Protein AF-A0A9W4SG10-F1 (afdb_monomer_lite)

Structure (mmCIF, N/CA/C/O backbone):
data_AF-A0A9W4SG10-F1
#
_entry.id   AF-A0A9W4SG10-F1
#
loop_
_atom_site.group_PDB
_atom_site.id
_atom_site.type_symbol
_atom_site.label_atom_id
_atom_site.label_alt_id
_atom_site.label_comp_id
_atom_site.label_asym_id
_atom_site.label_entity_id
_atom_site.label_seq_id
_atom_site.pdbx_PDB_ins_code
_atom_site.Cartn_x
_atom_site.Cartn_y
_atom_site.Cartn_z
_atom_site.occupancy
_atom_site.B_iso_or_equiv
_atom_site.auth_s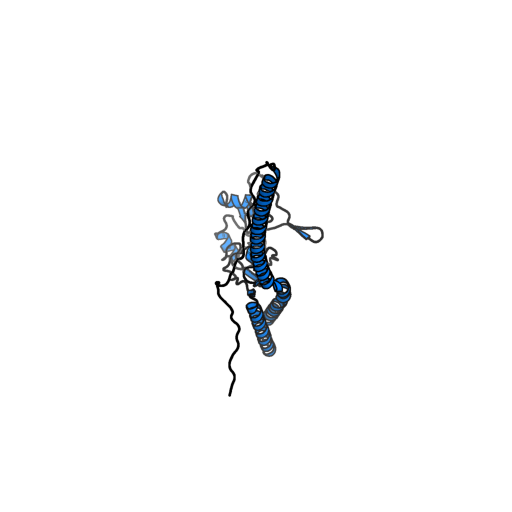eq_id
_atom_site.auth_comp_id
_atom_site.auth_asym_id
_atom_site.auth_atom_id
_atom_site.pdbx_PDB_model_num
ATOM 1 N N . MET A 1 1 ? -45.149 -41.169 40.171 1.00 35.84 1 MET A N 1
ATOM 2 C CA . MET A 1 1 ? -43.682 -41.184 40.367 1.00 35.84 1 MET A CA 1
ATOM 3 C C . MET A 1 1 ? -43.082 -40.109 39.461 1.00 35.84 1 MET A C 1
ATOM 5 O O . MET A 1 1 ? -42.609 -40.427 38.383 1.00 35.84 1 MET A O 1
ATOM 9 N N . ASP A 1 2 ? -43.360 -38.817 39.661 1.00 34.50 2 ASP A N 1
ATOM 10 C CA . ASP A 1 2 ? -43.069 -37.933 40.821 1.00 34.50 2 ASP A CA 1
ATOM 11 C C . ASP A 1 2 ? -41.592 -37.486 40.810 1.00 34.50 2 ASP A C 1
ATOM 13 O O . ASP A 1 2 ? -40.721 -38.345 40.826 1.00 34.50 2 ASP A O 1
ATOM 17 N N . LYS A 1 3 ? -41.223 -36.193 40.770 1.00 34.75 3 LYS A N 1
ATOM 18 C CA . LYS A 1 3 ? -41.994 -34.928 40.886 1.00 34.75 3 LYS A CA 1
ATOM 19 C C . LYS A 1 3 ? -41.613 -33.906 39.790 1.00 34.75 3 LYS A C 1
ATOM 21 O O . LYS A 1 3 ? -40.602 -34.057 39.115 1.00 34.75 3 LYS A O 1
ATOM 26 N N . LYS A 1 4 ? -42.447 -32.869 39.615 1.00 32.66 4 LYS A N 1
ATOM 27 C CA . LYS A 1 4 ? -42.295 -31.781 38.623 1.00 32.66 4 LYS A CA 1
ATOM 28 C C . LYS A 1 4 ? -41.490 -30.581 39.151 1.00 32.66 4 LYS A C 1
ATOM 30 O O . LYS A 1 4 ? -41.525 -30.316 40.342 1.00 32.66 4 LYS A O 1
ATOM 35 N N . ASN A 1 5 ? -40.904 -29.849 38.195 1.00 29.78 5 ASN A N 1
ATOM 36 C CA . ASN A 1 5 ? -40.670 -28.396 38.109 1.00 29.78 5 ASN A CA 1
ATOM 37 C C . ASN A 1 5 ? -40.559 -27.543 39.383 1.00 29.78 5 ASN A C 1
ATOM 39 O O . ASN A 1 5 ? -41.545 -27.368 40.087 1.00 29.78 5 ASN A O 1
ATOM 43 N N . GLU A 1 6 ? -39.500 -26.730 39.416 1.00 32.62 6 GLU A N 1
ATOM 44 C CA . GLU A 1 6 ? -39.601 -25.323 39.820 1.00 32.62 6 GLU A CA 1
ATOM 45 C C . GLU A 1 6 ? -38.698 -24.449 38.926 1.00 32.62 6 GLU A C 1
ATOM 47 O O . GLU A 1 6 ? -37.526 -24.747 38.697 1.00 32.62 6 GLU A O 1
ATOM 52 N N . LYS A 1 7 ? -39.286 -23.397 38.347 1.00 32.16 7 LYS A N 1
ATOM 53 C CA . LYS A 1 7 ? -38.605 -22.290 37.661 1.00 32.16 7 LYS A CA 1
ATOM 54 C C . LYS A 1 7 ? -39.234 -21.021 38.210 1.00 32.16 7 LYS A C 1
ATOM 56 O O . LYS A 1 7 ? -40.390 -20.745 37.891 1.00 32.16 7 LYS A O 1
ATOM 61 N N . GLU A 1 8 ? -38.499 -20.266 39.013 1.00 33.22 8 GLU A N 1
ATOM 62 C CA . GLU A 1 8 ? -39.017 -19.010 39.541 1.00 33.22 8 GLU A CA 1
ATOM 63 C C . GLU A 1 8 ? -39.001 -17.922 38.469 1.00 33.22 8 GLU A C 1
ATOM 65 O O . GLU A 1 8 ? -37.978 -17.593 37.870 1.00 33.22 8 GLU A O 1
ATOM 70 N N . ASN A 1 9 ? -40.185 -17.374 38.228 1.00 26.58 9 ASN A N 1
ATOM 71 C CA . ASN A 1 9 ? -40.435 -16.228 37.378 1.00 26.58 9 ASN A CA 1
ATOM 72 C C . ASN A 1 9 ? -41.423 -15.378 38.181 1.00 26.58 9 ASN A C 1
ATOM 74 O O . ASN A 1 9 ? -42.571 -15.795 38.337 1.00 26.58 9 ASN A O 1
ATOM 78 N N . PHE A 1 10 ? -40.998 -14.246 38.747 1.00 26.52 10 PHE A N 1
ATOM 79 C CA . PHE A 1 10 ? -41.884 -13.420 39.573 1.00 26.52 10 PHE A CA 1
ATOM 80 C C . PHE A 1 10 ? -42.122 -12.055 38.938 1.00 26.52 10 PHE A C 1
ATOM 82 O O . PHE A 1 10 ? -41.200 -11.277 38.695 1.00 26.52 10 PHE A O 1
ATOM 89 N N . SER A 1 11 ? -43.390 -11.768 38.654 1.00 25.78 11 SER A N 1
ATOM 90 C CA . SER A 1 11 ? -43.841 -10.482 38.143 1.00 25.78 11 SER A CA 1
ATOM 91 C C . SER A 1 11 ? -45.277 -10.217 38.590 1.00 25.78 11 SER A C 1
ATOM 93 O O . SER A 1 11 ? -46.107 -11.119 38.573 1.00 25.78 11 SER A O 1
ATOM 95 N N . GLN A 1 12 ? -45.552 -8.939 38.853 1.00 29.80 12 GLN A N 1
ATOM 96 C CA . GLN A 1 12 ? -46.865 -8.297 39.007 1.00 29.80 12 GLN A CA 1
ATOM 97 C C . GLN A 1 12 ? -47.580 -8.322 40.378 1.00 29.80 12 GLN A C 1
ATOM 99 O O . GLN A 1 12 ? -48.204 -9.293 40.774 1.00 29.80 12 GLN A O 1
ATOM 104 N N . LYS A 1 13 ? -47.667 -7.094 40.917 1.00 25.70 13 LYS A N 1
ATOM 105 C CA . LYS A 1 13 ? -48.897 -6.345 41.265 1.00 25.70 13 LYS A CA 1
ATOM 106 C C . LYS A 1 13 ? -49.702 -6.647 42.546 1.00 25.70 13 LYS A C 1
ATOM 108 O O . LYS A 1 13 ? -50.376 -7.660 42.652 1.00 25.70 13 LYS A O 1
ATOM 113 N N . LYS A 1 14 ? -49.902 -5.508 43.230 1.00 26.42 14 LYS A N 1
ATOM 114 C CA . LYS A 1 14 ? -51.152 -4.922 43.765 1.00 26.42 14 LYS A CA 1
ATOM 115 C C . LYS A 1 14 ? -51.527 -5.153 45.236 1.00 26.42 14 LYS A C 1
ATOM 117 O O . LYS A 1 14 ? -51.268 -6.187 45.829 1.00 26.42 14 LYS A O 1
ATOM 122 N N . SER A 1 15 ? -52.133 -4.080 45.744 1.00 23.97 15 SER A N 1
ATOM 123 C CA . SER A 1 15 ? -52.935 -3.890 46.955 1.00 23.97 15 SER A CA 1
ATOM 124 C C . SER A 1 15 ? -54.303 -4.607 46.829 1.00 23.97 15 SER A C 1
ATOM 126 O O . SER A 1 15 ? -54.581 -5.162 45.764 1.00 23.97 15 SER A O 1
ATOM 128 N N . ASP A 1 16 ? -55.193 -4.697 47.825 1.00 24.30 16 ASP A N 1
ATOM 129 C CA . ASP A 1 16 ? -55.538 -3.831 48.977 1.00 24.30 16 ASP A CA 1
ATOM 130 C C . ASP A 1 16 ? -56.102 -4.666 50.165 1.00 24.30 16 ASP A C 1
ATOM 132 O O . ASP A 1 16 ? -56.153 -5.888 50.059 1.00 24.30 16 ASP A O 1
ATOM 136 N N . GLU A 1 17 ? -56.583 -3.984 51.227 1.00 26.58 17 GLU A N 1
ATOM 137 C CA . GLU A 1 17 ? -57.438 -4.491 52.341 1.00 26.58 17 GLU A CA 1
ATOM 138 C C . GLU A 1 17 ? -56.743 -5.415 53.376 1.00 26.58 17 GLU A C 1
ATOM 140 O O . GLU A 1 17 ? -55.873 -6.205 53.027 1.00 26.58 17 GLU A O 1
ATOM 145 N N . THR A 1 18 ? -56.994 -5.376 54.696 1.00 22.77 18 THR A N 1
ATOM 146 C CA . THR A 1 18 ? -57.834 -4.580 55.642 1.00 22.77 18 THR A CA 1
ATOM 147 C C . THR A 1 18 ? -56.991 -4.380 56.941 1.00 22.77 18 THR A C 1
ATOM 149 O O . THR A 1 18 ? -55.911 -4.949 57.046 1.00 22.77 18 THR A O 1
ATOM 152 N N . GLU A 1 19 ? -57.284 -3.566 57.967 1.00 27.06 19 GLU A N 1
ATOM 153 C CA . GLU A 1 19 ? -58.505 -3.438 58.781 1.00 27.06 19 GLU A CA 1
ATOM 154 C C . GLU A 1 19 ? -58.338 -2.274 59.805 1.00 27.06 19 GLU A C 1
ATOM 156 O O . GLU A 1 19 ? -57.216 -1.866 60.105 1.00 27.06 19 GLU A O 1
ATOM 161 N N . THR A 1 20 ? -59.427 -1.747 60.382 1.00 27.91 20 THR A N 1
ATOM 162 C CA . THR A 1 20 ? -59.393 -0.793 61.526 1.00 27.91 20 THR A CA 1
ATOM 163 C C . THR A 1 20 ? -60.141 -1.386 62.723 1.00 27.91 20 THR A C 1
ATOM 165 O O . THR A 1 20 ? -61.002 -2.240 62.515 1.00 27.91 20 THR A O 1
ATOM 168 N N . PRO A 1 21 ? -59.891 -0.921 63.964 1.00 33.66 21 PRO A N 1
ATOM 169 C CA . PRO A 1 21 ? -60.910 -0.047 64.567 1.00 33.66 21 PRO A CA 1
ATOM 170 C C . PRO A 1 21 ? -60.373 1.104 65.451 1.00 33.66 21 PRO A C 1
ATOM 172 O O . PRO A 1 21 ? -59.184 1.224 65.733 1.00 33.66 21 PRO A O 1
ATOM 175 N N . LYS A 1 22 ? -61.302 1.982 65.858 1.00 31.58 22 LYS A N 1
ATOM 176 C CA . LYS A 1 22 ? -61.097 3.254 66.580 1.00 31.58 22 LYS A CA 1
ATOM 177 C C . LYS A 1 22 ? -61.423 3.146 68.078 1.00 31.58 22 LYS A C 1
ATOM 179 O O . LYS A 1 22 ? -62.350 2.425 68.421 1.00 31.58 22 LYS A O 1
ATOM 184 N N . THR A 1 23 ? -60.823 4.031 68.879 1.00 25.91 23 THR A N 1
ATOM 185 C CA . THR A 1 23 ? -61.353 4.672 70.114 1.00 25.91 23 THR A CA 1
ATOM 186 C C . THR A 1 23 ? -60.432 5.853 70.465 1.00 25.91 23 THR A C 1
ATOM 188 O O . THR A 1 23 ? -59.235 5.736 70.227 1.00 25.91 23 THR A O 1
ATOM 191 N N . GLU A 1 24 ? -60.827 6.964 71.092 1.00 27.62 24 GLU A N 1
ATOM 192 C CA . GLU A 1 24 ? -62.087 7.728 71.115 1.00 27.62 24 GLU A CA 1
ATOM 193 C C . GLU A 1 24 ? -61.751 9.155 71.645 1.00 27.62 24 GLU A C 1
ATOM 195 O O . GLU A 1 24 ? -60.619 9.405 72.062 1.00 27.62 24 GLU A O 1
ATOM 200 N N . ASN A 1 25 ? -62.675 10.121 71.583 1.00 28.50 25 ASN A N 1
ATOM 201 C CA . ASN A 1 25 ? -62.363 11.556 71.756 1.00 28.50 25 ASN A CA 1
ATOM 202 C C . ASN A 1 25 ? -62.159 12.028 73.212 1.00 28.50 25 ASN A C 1
ATOM 204 O O . ASN A 1 25 ? -62.778 11.499 74.137 1.00 28.50 25 ASN A O 1
ATOM 208 N N . LYS A 1 26 ? -61.486 13.183 73.371 1.00 27.62 26 LYS A N 1
ATOM 209 C CA . LYS A 1 26 ? -62.038 14.320 74.145 1.00 27.62 26 LYS A CA 1
ATOM 210 C C . LYS A 1 26 ? -61.402 15.669 73.783 1.00 27.62 26 LYS A C 1
ATOM 212 O O . LYS A 1 26 ? -60.184 15.798 73.746 1.00 27.62 26 LYS A O 1
ATOM 217 N N . ASP A 1 27 ? -62.257 16.662 73.546 1.00 30.16 27 ASP A N 1
ATOM 218 C CA . ASP A 1 27 ? -61.898 18.048 73.227 1.00 30.16 27 ASP A CA 1
ATOM 219 C C . ASP A 1 27 ? -61.315 18.840 74.403 1.00 30.16 27 ASP A C 1
ATOM 221 O O . ASP A 1 27 ? -61.681 18.641 75.563 1.00 30.16 27 ASP A O 1
ATOM 225 N N . SER A 1 28 ? -60.528 19.865 74.066 1.00 31.50 28 SER A N 1
ATOM 226 C CA . SER A 1 28 ? -60.511 21.159 74.765 1.00 31.50 28 SER A CA 1
ATOM 227 C C . SER A 1 28 ? -60.003 22.245 73.807 1.00 31.50 28 SER A C 1
ATOM 229 O O . SER A 1 28 ? -58.945 22.096 73.201 1.00 31.50 28 SER A O 1
ATOM 231 N N . GLN A 1 29 ? -60.786 23.313 73.633 1.00 35.94 29 GLN A N 1
ATOM 232 C CA . GLN A 1 29 ? -60.506 24.424 72.710 1.00 35.94 29 GLN A CA 1
ATOM 233 C C . GLN A 1 29 ? -59.823 25.622 73.402 1.00 35.94 29 GLN A C 1
ATOM 235 O O . GLN A 1 29 ? -59.791 25.704 74.627 1.00 35.94 29 GLN A O 1
ATOM 240 N N . ALA A 1 30 ? -59.408 26.588 72.567 1.00 31.92 30 ALA A N 1
ATOM 241 C CA . ALA A 1 30 ? -58.815 27.902 72.862 1.00 31.92 30 ALA A CA 1
ATOM 242 C C . ALA A 1 30 ? -57.317 27.889 73.263 1.00 31.92 30 ALA A C 1
ATOM 244 O O . ALA A 1 30 ? -56.881 27.055 74.045 1.00 31.92 30 ALA A O 1
ATOM 245 N N . ASN A 1 31 ? -56.459 28.790 72.764 1.00 31.08 31 ASN A N 1
ATOM 246 C CA . ASN A 1 31 ? -56.693 29.999 71.954 1.00 31.08 31 ASN A CA 1
ATOM 247 C C . ASN A 1 31 ? -55.562 30.206 70.909 1.00 31.08 31 ASN A C 1
ATOM 249 O O . ASN A 1 31 ? -54.506 29.585 71.041 1.00 31.08 31 ASN A O 1
ATOM 253 N N . PRO A 1 32 ? -55.748 31.047 69.871 1.00 48.12 32 PRO A N 1
ATOM 254 C CA . PRO A 1 32 ? -54.763 31.226 68.809 1.00 48.12 32 PRO A CA 1
ATOM 255 C C . PRO A 1 32 ? -53.672 32.226 69.214 1.00 48.12 32 PRO A C 1
ATOM 257 O O . PRO A 1 32 ? -53.971 33.377 69.530 1.00 48.12 32 PRO A O 1
ATOM 260 N N . THR A 1 33 ? -52.406 31.818 69.112 1.00 33.38 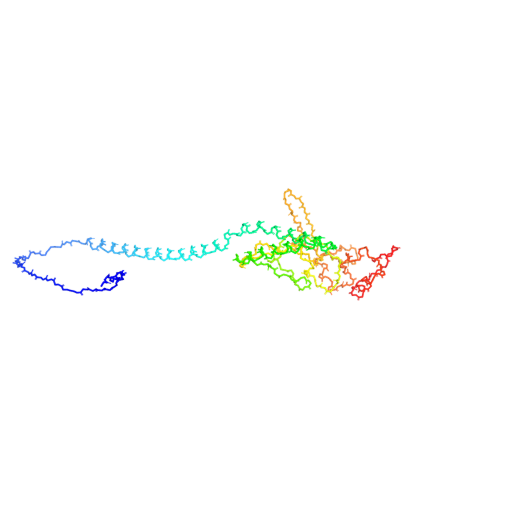33 THR A N 1
ATOM 261 C CA . THR A 1 33 ? -51.264 32.731 69.257 1.00 33.38 33 THR A CA 1
ATOM 262 C C . THR A 1 33 ? -50.229 32.453 68.174 1.00 33.38 33 THR A C 1
ATOM 264 O O . THR A 1 33 ? -49.863 31.308 67.912 1.00 33.38 33 THR A O 1
ATOM 267 N N . GLU A 1 34 ? -49.783 33.518 67.519 1.00 47.69 34 GLU A N 1
ATOM 268 C CA . GLU A 1 34 ? -48.945 33.493 66.323 1.00 47.69 34 GLU A CA 1
ATOM 269 C C . GLU A 1 34 ? -47.562 32.872 66.582 1.00 47.69 34 GLU A C 1
ATOM 271 O O . GLU A 1 34 ? -46.777 33.377 67.389 1.00 47.69 34 GLU A O 1
ATOM 276 N N . LEU A 1 35 ? -47.213 31.831 65.820 1.00 35.38 35 LEU A N 1
ATOM 277 C CA . LEU A 1 35 ? -45.835 31.359 65.679 1.00 35.38 35 LEU A CA 1
ATOM 278 C C . LEU A 1 35 ? -45.286 31.764 64.305 1.00 35.38 35 LEU A C 1
ATOM 280 O O . LEU A 1 35 ? -45.870 31.506 63.253 1.00 35.38 35 LEU A O 1
ATOM 284 N N . LYS A 1 36 ? -44.182 32.508 64.379 1.00 39.78 36 LYS A N 1
ATOM 285 C CA . LYS A 1 36 ? -43.598 33.353 63.333 1.00 39.78 36 LYS A CA 1
ATOM 286 C C . LYS A 1 36 ? -42.940 32.549 62.197 1.00 39.78 36 LYS A C 1
ATOM 288 O O . LYS A 1 36 ? -42.511 31.418 62.379 1.00 39.78 36 LYS A O 1
ATOM 293 N N . THR A 1 37 ? -42.832 33.219 61.050 1.00 48.56 37 THR A N 1
ATOM 294 C CA . THR A 1 37 ? -42.173 32.901 59.760 1.00 48.56 37 THR A CA 1
ATOM 295 C C . THR A 1 37 ? -41.313 31.632 59.566 1.00 48.56 37 THR A C 1
ATOM 297 O O . THR A 1 37 ? -41.718 30.796 58.749 1.00 48.56 37 THR A O 1
ATOM 300 N N . PRO A 1 38 ? -40.083 31.519 60.115 1.00 52.62 38 PRO A N 1
ATOM 301 C CA . PRO A 1 38 ? -38.940 31.054 59.309 1.00 52.62 38 PRO A CA 1
ATOM 302 C C . PRO A 1 38 ? -38.894 29.553 58.995 1.00 52.62 38 PRO A C 1
ATOM 304 O O . PRO A 1 38 ? -38.139 29.140 58.112 1.00 52.62 38 PRO A O 1
ATOM 307 N N . GLU A 1 39 ? -39.719 28.721 59.634 1.00 54.41 39 GLU A N 1
ATOM 308 C CA . GLU A 1 39 ? -39.852 27.308 59.243 1.00 54.41 39 GLU A CA 1
ATOM 309 C C . GLU A 1 39 ? -40.307 27.166 57.781 1.00 54.41 39 GLU A C 1
ATOM 311 O O . GLU A 1 39 ? -39.829 26.291 57.059 1.00 54.41 39 GLU A O 1
ATOM 316 N N . LYS A 1 40 ? -41.176 28.067 57.295 1.00 57.56 40 LYS A N 1
ATOM 317 C CA . LYS A 1 40 ? -41.664 28.026 55.906 1.00 57.56 40 LYS A CA 1
ATOM 318 C C . LYS A 1 40 ? -40.590 28.393 54.881 1.00 57.56 40 LYS A C 1
ATOM 320 O O . LYS A 1 40 ? -40.602 27.823 53.793 1.00 57.56 40 LYS A O 1
ATOM 325 N N . GLU A 1 41 ? -39.668 29.293 55.214 1.00 60.56 41 GLU A N 1
ATOM 326 C CA . GLU A 1 41 ? -38.560 29.675 54.325 1.00 60.56 41 GLU A CA 1
ATOM 327 C C . GLU A 1 41 ? -37.551 28.527 54.201 1.00 60.56 41 GLU A C 1
ATOM 329 O O . GLU A 1 41 ? -37.269 28.090 53.085 1.00 60.56 41 GLU A O 1
ATOM 334 N N . ASN A 1 42 ? -37.152 27.920 55.325 1.00 72.25 42 ASN A N 1
ATOM 335 C CA . ASN A 1 42 ? -36.307 26.720 55.338 1.00 72.25 42 ASN A CA 1
ATOM 336 C C . ASN A 1 42 ? -36.925 25.559 54.531 1.00 72.25 42 ASN A C 1
ATOM 338 O O . ASN A 1 42 ? -36.238 24.902 53.752 1.00 72.25 42 ASN A O 1
ATOM 342 N N . ILE A 1 43 ? -38.240 25.324 54.648 1.00 75.44 43 ILE A N 1
ATOM 343 C CA . ILE A 1 43 ? -38.946 24.298 53.856 1.00 75.44 43 ILE A CA 1
ATOM 344 C C . ILE A 1 43 ? -38.910 24.605 52.346 1.00 75.44 43 ILE A C 1
ATOM 346 O O . ILE A 1 43 ? -38.898 23.676 51.535 1.00 75.44 43 ILE A O 1
ATOM 350 N N . VAL A 1 44 ? -38.909 25.878 51.939 1.00 81.12 44 VAL A N 1
ATOM 351 C CA . VAL A 1 44 ? -38.815 26.280 50.524 1.00 81.12 44 VAL A CA 1
ATOM 352 C C . VAL A 1 44 ? -37.386 26.131 49.996 1.00 81.12 44 VAL A C 1
ATOM 354 O O . VAL A 1 44 ? -37.208 25.655 48.873 1.00 81.12 44 VAL A O 1
ATOM 357 N N . GLU A 1 45 ? -36.371 26.467 50.791 1.00 81.81 45 GLU A N 1
ATOM 358 C CA . GLU A 1 45 ? -34.961 26.281 50.421 1.00 81.81 45 GLU A CA 1
ATOM 359 C C . GLU A 1 45 ? -34.591 24.797 50.305 1.00 81.81 45 GLU A C 1
ATOM 361 O O . GLU A 1 45 ? -34.093 24.379 49.260 1.00 81.81 45 GLU A O 1
ATOM 366 N N . LEU A 1 46 ? -34.963 23.972 51.291 1.00 83.69 46 LEU A N 1
ATOM 367 C CA . LEU A 1 46 ? -34.773 22.516 51.250 1.00 83.69 46 LEU A CA 1
ATOM 368 C C . LEU A 1 46 ? -35.463 21.871 50.036 1.00 83.69 46 LEU A C 1
ATOM 370 O O . LEU A 1 46 ? -34.927 20.942 49.433 1.00 83.69 46 LEU A O 1
ATOM 374 N N . LYS A 1 47 ? -36.637 22.371 49.621 1.00 84.94 47 LYS A N 1
ATOM 375 C CA . LYS A 1 47 ? -37.313 21.898 48.398 1.00 84.94 47 LYS A CA 1
ATOM 376 C C . LYS A 1 47 ? -36.533 22.244 47.130 1.00 84.94 47 LYS A C 1
ATOM 378 O O . LYS A 1 47 ? -36.378 21.364 46.284 1.00 84.94 47 LYS A O 1
ATOM 383 N N . LYS A 1 48 ? -36.003 23.468 47.018 1.00 89.06 48 LYS A N 1
ATOM 384 C CA . LYS A 1 48 ? -35.120 23.865 45.905 1.00 89.06 48 LYS A CA 1
ATOM 385 C C . LYS A 1 48 ? -33.821 23.060 45.896 1.00 89.06 48 LYS A C 1
ATOM 387 O O . LYS A 1 48 ? -33.322 22.724 44.829 1.00 89.06 48 LYS A O 1
ATOM 392 N N . GLU A 1 49 ? -33.267 22.726 47.059 1.00 90.00 49 GLU A N 1
ATOM 393 C CA . GLU A 1 49 ? -32.082 21.871 47.144 1.00 90.00 49 GLU A CA 1
ATOM 394 C C . GLU A 1 49 ? -32.381 20.436 46.687 1.00 90.00 49 GLU A C 1
ATOM 396 O O . GLU A 1 49 ? -31.637 19.891 45.874 1.00 90.00 49 GLU A O 1
ATOM 401 N N . ILE A 1 50 ? -33.511 19.853 47.103 1.00 89.94 50 ILE A N 1
ATOM 402 C CA . ILE A 1 50 ? -33.980 18.545 46.614 1.00 89.94 50 ILE A CA 1
ATOM 403 C C . ILE A 1 50 ? -34.199 18.557 45.092 1.00 89.94 50 ILE A C 1
ATOM 405 O O . ILE A 1 50 ? -33.878 17.575 44.424 1.00 89.94 50 ILE A O 1
ATOM 409 N N . GLU A 1 51 ? -34.735 19.641 44.532 1.00 91.75 51 GLU A N 1
ATOM 410 C CA . GLU A 1 51 ? -34.928 19.817 43.087 1.00 91.75 51 GLU A CA 1
ATOM 411 C C . GLU A 1 51 ? -33.579 19.906 42.349 1.00 91.75 51 GLU A C 1
ATOM 413 O O . GLU A 1 51 ? -33.298 19.081 41.481 1.00 91.75 51 GLU A O 1
ATOM 418 N N . ASN A 1 52 ? -32.666 20.769 42.808 1.00 92.62 52 ASN A N 1
ATOM 419 C CA . ASN A 1 52 ? -31.292 20.861 42.300 1.00 92.62 52 ASN A CA 1
ATOM 420 C C . ASN A 1 52 ? -30.520 19.527 42.396 1.00 92.62 52 ASN A C 1
ATOM 422 O O . ASN A 1 52 ? -29.710 19.209 41.522 1.00 92.62 52 ASN A O 1
ATOM 426 N N . LEU A 1 53 ? -30.733 18.740 43.456 1.00 92.25 53 LEU A N 1
ATOM 427 C CA . LEU A 1 53 ? -30.133 17.412 43.620 1.00 92.25 53 LEU A CA 1
ATOM 428 C C . LEU A 1 53 ? -30.754 16.380 42.672 1.00 92.25 53 LEU A C 1
ATOM 430 O O . LEU A 1 53 ? -30.026 15.546 42.135 1.00 92.25 53 LEU A O 1
ATOM 434 N N . LYS A 1 54 ? -32.068 16.436 42.419 1.00 94.19 54 LYS A N 1
ATOM 435 C CA . LYS A 1 54 ? -32.730 15.595 41.409 1.00 94.19 54 LYS A CA 1
ATOM 436 C C . LYS A 1 54 ? -32.210 15.899 40.008 1.00 94.19 54 LYS A C 1
ATOM 438 O O . LYS A 1 54 ? -31.865 14.956 39.303 1.00 94.19 54 LYS A O 1
ATOM 443 N N . ASP A 1 55 ? -32.061 17.169 39.648 1.00 93.88 55 ASP A N 1
ATOM 444 C CA . ASP A 1 55 ? -31.527 17.575 38.344 1.00 93.88 55 ASP A CA 1
ATOM 445 C C . ASP A 1 55 ? -30.057 17.173 38.175 1.00 93.88 55 ASP A C 1
ATOM 447 O O . ASP A 1 55 ? -29.677 16.619 37.139 1.00 93.88 55 ASP A O 1
ATOM 451 N N . LYS A 1 56 ? -29.230 17.353 39.217 1.00 94.69 56 LYS A N 1
ATOM 452 C CA . LYS A 1 56 ? -27.850 16.834 39.242 1.00 94.69 56 LYS A CA 1
ATOM 453 C C . LYS A 1 56 ? -27.809 15.316 39.069 1.00 94.69 56 LYS A C 1
ATOM 455 O O . LYS A 1 56 ? -27.015 14.834 38.267 1.00 94.69 56 LYS A O 1
ATOM 460 N N . ASN A 1 57 ? -28.664 14.569 39.768 1.00 93.69 57 ASN A N 1
ATOM 461 C CA . ASN A 1 57 ? -28.733 13.111 39.651 1.00 93.69 57 ASN A CA 1
ATOM 462 C C . ASN A 1 57 ? -29.226 12.664 38.266 1.00 93.69 57 ASN A C 1
ATOM 464 O O . ASN A 1 57 ? -28.646 11.754 37.683 1.00 93.69 57 ASN A O 1
ATOM 468 N N . LEU A 1 58 ? -30.244 13.318 37.702 1.00 93.75 58 LEU A N 1
ATOM 469 C CA . LEU A 1 58 ? -30.754 13.027 36.360 1.00 93.75 58 LEU A CA 1
ATOM 470 C C . LEU A 1 58 ? -29.687 13.288 35.288 1.00 93.75 58 LEU A C 1
ATOM 472 O O . LEU A 1 58 ? -29.477 12.458 34.401 1.00 93.75 58 LEU A O 1
ATOM 476 N N . ARG A 1 59 ? -28.962 14.405 35.405 1.00 94.31 59 ARG A N 1
ATOM 477 C CA . ARG A 1 59 ? -27.823 14.715 34.541 1.00 94.31 59 ARG A CA 1
ATOM 478 C C . ARG A 1 59 ? -26.689 13.702 34.711 1.00 94.31 59 ARG A C 1
ATOM 480 O O . ARG A 1 59 ? -26.157 13.240 33.706 1.00 94.31 59 ARG A O 1
ATOM 487 N N . LEU A 1 60 ? -26.347 13.323 35.943 1.00 94.81 60 LEU A N 1
ATOM 488 C CA . LEU A 1 60 ? -25.312 12.324 36.222 1.00 94.81 60 LEU A CA 1
ATOM 489 C C . LEU A 1 60 ? -25.674 10.961 35.615 1.00 94.81 60 LEU A C 1
ATOM 491 O O . LEU A 1 60 ? -24.829 10.333 34.987 1.00 94.81 60 LEU A O 1
ATOM 495 N N . LEU A 1 61 ? -26.936 10.532 35.721 1.00 94.12 61 LEU A N 1
ATOM 496 C CA . LEU A 1 61 ? -27.435 9.313 35.075 1.00 94.12 61 LEU A CA 1
ATOM 497 C C . LEU A 1 61 ? -27.305 9.387 33.544 1.00 94.12 61 LEU A C 1
ATOM 499 O O . LEU A 1 61 ? -26.835 8.434 32.923 1.00 94.12 61 LEU A O 1
ATOM 503 N N . ALA A 1 62 ? -27.642 10.527 32.932 1.00 94.50 62 ALA A N 1
ATOM 504 C CA . ALA A 1 62 ? -27.466 10.738 31.494 1.00 94.50 62 ALA A CA 1
ATOM 505 C C . ALA A 1 62 ? -25.982 10.746 31.066 1.00 94.50 62 ALA A C 1
ATOM 507 O O . ALA A 1 62 ? -25.633 10.188 30.022 1.00 94.50 62 ALA A O 1
ATOM 508 N N . GLU A 1 63 ? -25.091 11.333 31.872 1.00 95.56 63 GLU A N 1
ATOM 509 C CA . GLU A 1 63 ? -23.639 11.290 31.661 1.00 95.56 63 GLU A CA 1
ATOM 510 C C . GLU A 1 63 ? -23.102 9.853 31.787 1.00 95.56 63 GLU A C 1
ATOM 512 O O . GLU A 1 63 ? -22.365 9.408 30.904 1.00 95.56 63 GLU A O 1
ATOM 517 N N . MET A 1 64 ? -23.542 9.081 32.789 1.00 94.38 64 MET A N 1
ATOM 518 C CA . MET A 1 64 ? -23.186 7.665 32.959 1.00 94.38 64 MET A CA 1
ATOM 519 C C . MET A 1 64 ? -23.662 6.789 31.793 1.00 94.38 64 MET A C 1
ATOM 521 O O . MET A 1 64 ? -22.903 5.948 31.308 1.00 94.38 64 MET A O 1
ATOM 525 N N . ASP A 1 65 ? -24.888 6.974 31.300 1.00 94.31 65 ASP A N 1
ATOM 526 C CA . ASP A 1 65 ? -25.399 6.208 30.157 1.00 94.31 65 ASP A CA 1
ATOM 527 C C . ASP A 1 65 ? -24.685 6.568 28.847 1.00 94.31 65 ASP A C 1
ATOM 529 O O . ASP A 1 65 ? -24.437 5.693 28.009 1.00 94.31 65 ASP A O 1
ATOM 533 N N . ASN A 1 66 ? -24.286 7.830 28.672 1.00 95.31 66 ASN A N 1
ATOM 534 C CA . ASN A 1 66 ? -23.444 8.238 27.550 1.00 95.31 66 ASN A CA 1
ATOM 535 C C . ASN A 1 66 ? -22.027 7.655 27.661 1.00 95.31 66 ASN A C 1
ATOM 537 O O . ASN A 1 66 ? -21.536 7.083 26.685 1.00 95.31 66 ASN A O 1
ATOM 541 N N . GLN A 1 67 ? -21.401 7.698 28.843 1.00 94.12 67 GLN A N 1
ATOM 542 C CA . GLN A 1 67 ? -20.107 7.057 29.101 1.00 94.12 67 GLN A CA 1
ATOM 543 C C . GLN A 1 67 ? -20.160 5.548 28.844 1.00 94.12 67 GLN A C 1
ATOM 545 O O . GLN A 1 67 ? -19.302 5.025 28.138 1.00 94.12 67 GLN A O 1
ATOM 550 N N . ARG A 1 68 ? -21.198 4.841 29.313 1.00 94.50 68 ARG A N 1
ATOM 551 C CA . ARG A 1 68 ? -21.414 3.411 29.023 1.00 94.50 68 ARG A CA 1
ATOM 552 C C . ARG A 1 68 ? -21.489 3.134 27.520 1.00 94.50 68 ARG A C 1
ATOM 554 O O . ARG A 1 68 ? -20.815 2.229 27.035 1.00 94.50 68 ARG A O 1
ATOM 561 N N . LYS A 1 69 ? -22.248 3.935 26.762 1.00 94.88 69 LYS A N 1
ATOM 562 C CA . LYS A 1 69 ? -22.352 3.821 25.291 1.00 94.88 69 LYS A CA 1
ATOM 563 C C . LYS A 1 69 ? -21.039 4.132 24.564 1.00 94.88 69 LYS A C 1
ATOM 565 O O . LYS A 1 69 ? -20.836 3.633 23.457 1.00 94.88 69 LYS A O 1
ATOM 570 N N . ILE A 1 70 ? -20.182 4.986 25.122 1.00 91.06 70 ILE A N 1
ATOM 571 C CA . ILE A 1 70 ? -18.850 5.292 24.577 1.00 91.06 70 ILE A CA 1
ATOM 572 C C . ILE A 1 70 ? -17.890 4.147 24.904 1.00 91.06 70 ILE A C 1
ATOM 574 O O . ILE A 1 70 ? -17.374 3.523 23.982 1.00 91.06 70 ILE A O 1
ATOM 578 N N . HIS A 1 71 ? -17.747 3.778 26.179 1.00 94.38 71 HIS A N 1
ATOM 579 C CA . HIS A 1 71 ? -16.902 2.667 26.616 1.00 94.38 71 HIS A CA 1
ATOM 580 C C . HIS A 1 71 ? -17.254 1.348 25.928 1.00 94.38 71 HIS A C 1
ATOM 582 O O . HIS A 1 71 ? -16.349 0.630 25.525 1.00 94.38 71 HIS A O 1
ATOM 588 N N . PHE A 1 72 ? -18.534 1.028 25.722 1.00 92.44 72 PHE A N 1
ATOM 589 C CA . PHE A 1 72 ? -18.918 -0.186 24.998 1.00 92.44 72 PHE A CA 1
ATOM 590 C C . PHE A 1 72 ? -18.426 -0.176 23.540 1.00 92.44 72 PHE A C 1
ATOM 592 O O . PHE A 1 72 ? -17.890 -1.176 23.063 1.00 92.44 72 PHE A O 1
ATOM 599 N N . ARG A 1 73 ? -18.529 0.969 22.846 1.00 91.25 73 ARG A N 1
ATOM 600 C CA . ARG A 1 73 ? -17.986 1.140 21.487 1.00 91.25 73 ARG A CA 1
ATOM 601 C C . ARG A 1 73 ? -16.460 1.056 21.470 1.00 91.25 73 ARG A C 1
ATOM 603 O O . ARG A 1 73 ? -15.919 0.314 20.658 1.00 91.25 73 ARG A O 1
ATOM 610 N N . GLU A 1 74 ? -15.783 1.735 22.395 1.00 90.88 74 GLU A N 1
ATOM 611 C CA . GLU A 1 74 ? -14.326 1.651 22.539 1.00 90.88 74 GLU A CA 1
ATOM 612 C C . GLU A 1 74 ? -13.844 0.234 22.851 1.00 90.88 74 GLU A C 1
ATOM 614 O O . GLU A 1 74 ? -12.819 -0.181 22.325 1.00 90.88 74 GLU A O 1
ATOM 619 N N . MET A 1 75 ? -14.542 -0.507 23.716 1.00 90.12 75 MET A N 1
ATOM 620 C CA . MET A 1 75 ? -14.175 -1.880 24.062 1.00 90.12 75 MET A CA 1
ATOM 621 C C . MET A 1 75 ? -14.336 -2.796 22.851 1.00 90.12 75 MET A C 1
ATOM 623 O O . MET A 1 75 ? -13.417 -3.549 22.557 1.00 90.12 75 MET A O 1
ATOM 627 N N . ILE A 1 76 ? -15.423 -2.670 22.080 1.00 89.38 76 ILE A N 1
ATOM 628 C CA . ILE A 1 76 ? -15.574 -3.391 20.805 1.00 89.38 76 ILE A CA 1
ATOM 629 C C . ILE A 1 76 ? -14.437 -3.039 19.836 1.00 89.38 76 ILE A C 1
ATOM 631 O O . ILE A 1 76 ? -13.873 -3.933 19.206 1.00 89.38 76 ILE A O 1
ATOM 635 N N . GLU A 1 77 ? -14.083 -1.759 19.710 1.00 88.38 77 GLU A N 1
ATOM 636 C CA . GLU A 1 77 ? -12.998 -1.312 18.832 1.00 88.38 77 GLU A CA 1
ATOM 637 C C . GLU A 1 77 ? -11.635 -1.870 19.283 1.00 88.38 77 GLU A C 1
ATOM 639 O O . GLU A 1 77 ? -10.912 -2.476 18.489 1.00 88.38 77 GLU A O 1
ATOM 644 N N . LYS A 1 78 ? -11.322 -1.760 20.579 1.00 88.88 78 LYS A N 1
ATOM 645 C CA . LYS A 1 78 ? -10.117 -2.315 21.210 1.00 88.88 78 LYS A CA 1
ATOM 646 C C . LYS A 1 78 ? -10.047 -3.834 21.056 1.00 88.88 78 LYS A C 1
ATOM 648 O O . LYS A 1 78 ? -8.973 -4.340 20.758 1.00 88.88 78 LYS A O 1
ATOM 653 N N . THR A 1 79 ? -11.157 -4.562 21.193 1.00 87.12 79 THR A N 1
ATOM 654 C CA . THR A 1 79 ? -11.205 -6.017 20.971 1.00 87.12 79 THR A CA 1
ATOM 655 C C . THR A 1 79 ? -10.957 -6.367 19.503 1.00 87.12 79 THR A C 1
ATOM 657 O O . THR A 1 79 ? -10.129 -7.233 19.229 1.00 87.12 79 THR A O 1
ATOM 660 N N . LYS A 1 80 ? -11.593 -5.666 18.551 1.00 87.06 80 LYS A N 1
ATOM 661 C CA . LYS A 1 80 ? -11.394 -5.890 17.104 1.00 87.06 80 LYS A CA 1
ATOM 662 C C . LYS A 1 80 ? -9.946 -5.675 16.659 1.00 87.06 80 LYS A C 1
ATOM 664 O O . LYS A 1 80 ? -9.448 -6.442 15.841 1.00 87.06 80 LYS A O 1
ATOM 669 N N . TYR A 1 81 ? -9.272 -4.658 17.197 1.00 89.00 81 TYR A N 1
ATOM 670 C CA . TYR A 1 81 ? -7.903 -4.299 16.810 1.00 89.00 81 TYR A CA 1
ATOM 671 C C . TYR A 1 81 ? -6.824 -4.742 17.817 1.00 89.00 81 TYR A C 1
ATOM 673 O O . TYR A 1 81 ? -5.653 -4.417 17.631 1.00 89.00 81 TYR A O 1
ATOM 681 N N . SER A 1 82 ? -7.167 -5.518 18.853 1.00 88.12 82 SER A N 1
ATOM 682 C CA . SER A 1 82 ? -6.223 -5.937 19.910 1.00 88.12 82 SER A CA 1
ATOM 683 C C . SER A 1 82 ? -4.986 -6.645 19.341 1.00 88.12 82 SER A C 1
ATOM 685 O O . SER A 1 82 ? -3.848 -6.345 19.705 1.00 88.12 82 SER A O 1
ATOM 687 N N . ASN A 1 83 ? -5.209 -7.513 18.352 1.00 88.19 83 ASN A N 1
ATOM 688 C CA . ASN A 1 83 ? -4.163 -8.302 17.708 1.00 88.19 83 ASN A CA 1
ATOM 689 C C . ASN A 1 83 ? -3.391 -7.539 16.610 1.00 88.19 83 ASN A C 1
ATOM 691 O O . ASN A 1 83 ? -2.491 -8.127 16.013 1.00 88.19 83 ASN A O 1
ATOM 695 N N . GLU A 1 84 ? -3.675 -6.252 16.336 1.00 87.69 84 GLU A N 1
ATOM 696 C CA . GLU A 1 84 ? -3.046 -5.487 15.235 1.00 87.69 84 GLU A CA 1
ATOM 697 C C . GLU A 1 84 ? -1.509 -5.533 15.313 1.00 87.69 84 GLU A C 1
ATOM 699 O O . GLU A 1 84 ? -0.829 -5.841 14.330 1.00 87.69 84 GLU A O 1
ATOM 704 N N . LYS A 1 85 ? -0.955 -5.282 16.508 1.00 89.06 85 LYS A N 1
ATOM 705 C CA . LYS A 1 85 ? 0.496 -5.264 16.754 1.00 89.06 85 LYS A CA 1
ATOM 706 C C . LYS A 1 85 ? 1.139 -6.640 16.558 1.00 89.06 85 LYS A C 1
ATOM 708 O O . LYS A 1 85 ? 2.245 -6.714 16.029 1.00 89.06 85 LYS A O 1
ATOM 713 N N . LEU A 1 86 ? 0.443 -7.703 16.967 1.00 90.12 86 LEU A N 1
ATOM 714 C CA . LEU A 1 86 ? 0.897 -9.086 16.839 1.00 90.12 86 LEU A CA 1
ATOM 715 C C . LEU A 1 86 ? 0.903 -9.508 15.364 1.00 90.12 86 LEU A C 1
ATOM 717 O O . LEU A 1 86 ? 1.940 -9.888 14.826 1.00 90.12 86 LEU A O 1
ATOM 721 N N . ILE A 1 87 ? -0.236 -9.353 14.684 1.00 89.38 87 ILE A N 1
ATOM 722 C CA . ILE A 1 87 ? -0.410 -9.705 13.269 1.00 89.38 87 ILE A CA 1
ATOM 723 C C . ILE A 1 87 ? 0.625 -8.973 12.408 1.00 89.38 87 ILE A C 1
ATOM 725 O O . ILE A 1 87 ? 1.270 -9.605 11.576 1.00 89.38 87 ILE A O 1
ATOM 729 N N . ARG A 1 88 ? 0.863 -7.674 12.655 1.00 88.25 88 ARG A N 1
ATOM 730 C CA . ARG A 1 88 ? 1.884 -6.874 11.955 1.00 88.25 88 ARG A CA 1
ATOM 731 C C . ARG A 1 88 ? 3.282 -7.508 11.995 1.00 88.25 88 ARG A C 1
ATOM 733 O O . ARG A 1 88 ? 3.990 -7.420 10.995 1.00 88.25 88 ARG A O 1
ATOM 740 N N . GLN A 1 89 ? 3.676 -8.136 13.106 1.00 87.31 89 GLN A N 1
ATOM 741 C CA . GLN A 1 89 ? 4.960 -8.842 13.219 1.00 87.31 89 GLN A CA 1
ATOM 742 C C . GLN A 1 89 ? 4.958 -10.152 12.414 1.00 87.31 89 GLN A C 1
ATOM 744 O O . GLN A 1 89 ? 5.942 -10.465 11.746 1.00 87.31 89 GLN A O 1
ATOM 749 N N . PHE A 1 90 ? 3.834 -10.874 12.398 1.00 88.94 90 PHE A N 1
ATOM 750 C CA . PHE A 1 90 ? 3.681 -12.102 11.614 1.00 88.94 90 PHE A CA 1
ATOM 751 C C . PHE A 1 90 ? 3.634 -11.882 10.090 1.00 88.94 90 PHE A C 1
ATOM 753 O O . PHE A 1 90 ? 3.931 -12.814 9.346 1.00 88.94 90 PHE A O 1
ATOM 760 N N . LEU A 1 91 ? 3.345 -10.671 9.593 1.00 87.38 91 LEU A N 1
ATOM 761 C CA . LEU A 1 91 ? 3.339 -10.383 8.146 1.00 87.38 91 LEU A CA 1
ATOM 762 C C . LEU A 1 91 ? 4.714 -10.546 7.458 1.00 87.38 91 LEU A C 1
ATOM 764 O O . LEU A 1 91 ? 4.770 -10.566 6.233 1.00 87.38 91 LEU A O 1
ATOM 768 N N . PHE A 1 92 ? 5.815 -10.676 8.206 1.00 86.00 92 PHE A N 1
ATOM 769 C CA . PHE A 1 92 ? 7.144 -10.961 7.645 1.00 86.00 92 PHE A CA 1
ATOM 770 C C . PHE A 1 92 ? 7.281 -12.397 7.110 1.00 86.00 92 PHE A C 1
ATOM 772 O O . PHE A 1 92 ? 7.969 -12.620 6.116 1.00 86.00 92 PHE A O 1
ATOM 779 N N . PHE A 1 93 ? 6.613 -13.374 7.733 1.00 88.75 93 PHE A N 1
ATOM 780 C CA . PHE A 1 93 ? 6.693 -14.777 7.318 1.00 88.75 93 PHE A CA 1
ATOM 781 C C . PHE A 1 93 ? 6.178 -15.026 5.890 1.00 88.75 93 PHE A C 1
ATOM 783 O O . PHE A 1 93 ? 6.957 -15.566 5.100 1.00 88.75 93 PHE A O 1
ATOM 790 N N . PRO A 1 94 ? 4.946 -14.624 5.498 1.00 87.94 94 PRO A N 1
ATOM 791 C CA . PRO A 1 94 ? 4.45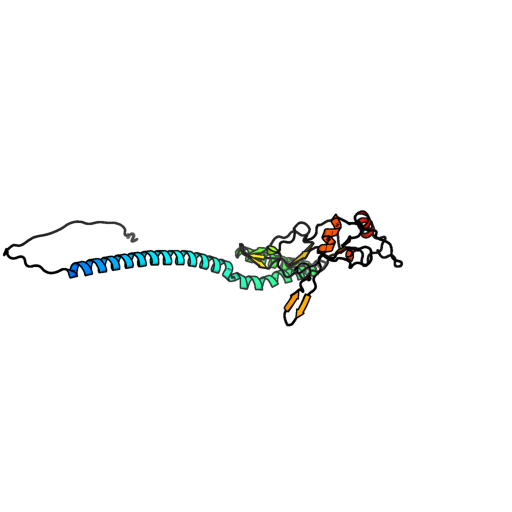5 -14.874 4.144 1.00 87.94 94 PRO A CA 1
ATOM 792 C C . PRO A 1 94 ? 5.323 -14.205 3.073 1.00 87.94 94 PRO A C 1
ATOM 794 O O . PRO A 1 94 ? 5.536 -14.807 2.027 1.00 87.94 94 PRO A O 1
ATOM 797 N N . ASP A 1 95 ? 5.902 -13.029 3.341 1.00 84.94 95 ASP A N 1
ATOM 798 C CA . ASP A 1 95 ? 6.806 -12.365 2.392 1.00 84.94 95 ASP A CA 1
ATOM 799 C C . ASP A 1 95 ? 8.074 -13.184 2.120 1.00 84.94 95 ASP A C 1
ATOM 801 O O . ASP A 1 95 ? 8.562 -13.219 0.992 1.00 84.94 95 ASP A O 1
ATOM 805 N N . ASN A 1 96 ? 8.637 -13.826 3.148 1.00 86.25 96 ASN A N 1
ATOM 806 C CA . ASN A 1 96 ? 9.838 -14.647 2.993 1.00 86.25 96 ASN A CA 1
ATOM 807 C C . ASN A 1 96 ? 9.536 -15.935 2.227 1.00 86.25 96 ASN A C 1
ATOM 809 O O . ASN A 1 96 ? 10.333 -16.327 1.377 1.00 86.25 96 ASN A O 1
ATOM 813 N N . TYR A 1 97 ? 8.381 -16.558 2.480 1.00 86.12 97 TYR A N 1
ATOM 814 C CA . TYR A 1 97 ? 7.920 -17.698 1.690 1.00 86.12 97 TYR A CA 1
ATOM 815 C C . TYR A 1 97 ? 7.670 -17.298 0.228 1.00 86.12 97 TYR A C 1
ATOM 817 O O . TYR A 1 97 ? 8.176 -17.965 -0.669 1.00 86.12 97 TYR A O 1
ATOM 825 N N . GLU A 1 98 ? 6.983 -16.179 -0.035 1.00 84.06 98 GLU A N 1
ATOM 826 C CA . GLU A 1 98 ? 6.756 -15.685 -1.402 1.00 84.06 98 GLU A CA 1
ATOM 827 C C . GLU A 1 98 ? 8.079 -15.370 -2.132 1.00 84.06 98 GLU A C 1
ATOM 829 O O . GLU A 1 98 ? 8.239 -15.750 -3.292 1.00 84.06 98 GLU A O 1
ATOM 834 N N . LYS A 1 99 ? 9.070 -14.772 -1.453 1.00 83.25 99 LYS A N 1
ATOM 835 C CA . LYS A 1 99 ? 10.422 -14.550 -2.008 1.00 83.25 99 LYS A CA 1
ATOM 836 C C . LYS A 1 99 ? 11.172 -15.852 -2.295 1.00 83.25 99 LYS A C 1
ATOM 838 O O . LYS A 1 99 ? 11.754 -15.990 -3.367 1.00 83.25 99 LYS A O 1
ATOM 843 N N . ALA A 1 100 ? 11.151 -16.813 -1.371 1.00 82.31 100 ALA A N 1
ATOM 844 C CA . ALA A 1 100 ? 11.785 -18.118 -1.569 1.00 82.31 100 ALA A CA 1
ATOM 845 C C . ALA A 1 100 ? 11.165 -18.875 -2.757 1.00 82.31 100 ALA A C 1
ATOM 847 O O . ALA A 1 100 ? 11.879 -19.480 -3.560 1.00 82.31 100 ALA A O 1
ATOM 848 N N . MET A 1 101 ? 9.841 -18.776 -2.919 1.00 81.56 101 MET A N 1
ATOM 849 C CA . MET A 1 101 ? 9.137 -19.327 -4.074 1.00 81.56 101 MET A CA 1
ATOM 850 C C . MET A 1 101 ? 9.512 -18.624 -5.383 1.00 81.56 101 MET A C 1
ATOM 852 O O . MET A 1 101 ? 9.699 -19.313 -6.378 1.00 81.56 101 MET A O 1
ATOM 856 N N . GLN A 1 102 ? 9.656 -17.293 -5.401 1.00 79.81 102 GLN A N 1
ATOM 857 C CA . GLN A 1 102 ? 10.091 -16.556 -6.598 1.00 79.81 102 GLN A CA 1
ATOM 858 C C . GLN A 1 102 ? 11.496 -16.962 -7.063 1.00 79.81 102 GLN A C 1
ATOM 860 O O . GLN A 1 102 ? 11.705 -17.131 -8.259 1.00 79.81 102 GLN A O 1
ATOM 865 N N . ILE A 1 103 ? 12.439 -17.170 -6.137 1.00 79.50 103 ILE A N 1
ATOM 866 C CA . ILE A 1 103 ? 13.804 -17.620 -6.469 1.00 79.50 103 ILE A CA 1
ATOM 867 C C . ILE A 1 103 ? 13.776 -19.009 -7.127 1.00 79.50 103 ILE A C 1
ATOM 869 O O . ILE A 1 103 ? 14.434 -19.233 -8.138 1.00 79.50 103 ILE A O 1
ATOM 873 N N . SER A 1 104 ? 12.968 -19.920 -6.582 1.0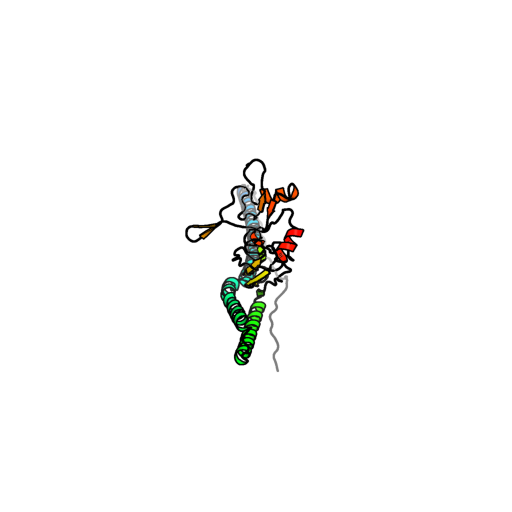0 71.81 104 SER A N 1
ATOM 874 C CA . SER A 1 104 ? 12.947 -21.337 -6.975 1.00 71.81 104 SER A CA 1
ATOM 875 C C . SER A 1 104 ? 12.036 -21.644 -8.179 1.00 71.81 104 SER A C 1
ATOM 877 O O . SER A 1 104 ? 11.898 -22.801 -8.569 1.00 71.81 104 SER A O 1
ATOM 879 N N . GLN A 1 105 ? 11.367 -20.643 -8.768 1.00 66.31 105 GLN A N 1
ATOM 880 C CA . GLN A 1 105 ? 10.416 -20.842 -9.879 1.00 66.31 105 GLN A CA 1
ATOM 881 C C . GLN A 1 105 ? 11.067 -21.327 -11.184 1.00 66.31 105 GLN A C 1
ATOM 883 O O . GLN A 1 105 ? 10.366 -21.851 -12.051 1.00 66.31 105 GLN A O 1
ATOM 888 N N . HIS A 1 106 ? 12.384 -21.164 -11.322 1.00 66.25 106 HIS A N 1
ATOM 889 C CA . HIS A 1 106 ? 13.146 -21.584 -12.499 1.00 66.25 106 HIS A CA 1
ATOM 890 C C . HIS A 1 106 ? 13.828 -22.953 -12.337 1.00 66.25 106 HIS A C 1
ATOM 892 O O . HIS A 1 106 ? 14.319 -23.503 -13.325 1.00 66.25 106 HIS A O 1
ATOM 898 N N . ASP A 1 107 ? 13.825 -23.536 -11.134 1.00 69.12 107 ASP A N 1
ATOM 899 C CA . ASP A 1 107 ? 14.451 -24.834 -10.891 1.00 69.12 107 ASP A CA 1
ATOM 900 C C . ASP A 1 107 ? 13.604 -25.978 -11.459 1.00 69.12 107 ASP A C 1
ATOM 902 O O . ASP A 1 107 ? 12.405 -26.109 -11.203 1.00 69.12 107 ASP A O 1
ATOM 906 N N . THR A 1 108 ? 14.246 -26.840 -12.248 1.00 66.50 108 THR A N 1
ATOM 907 C CA . THR A 1 108 ? 13.564 -27.921 -12.984 1.00 66.50 108 THR A CA 1
ATOM 908 C C . THR A 1 108 ? 13.434 -29.213 -12.159 1.00 66.50 108 THR A C 1
ATOM 910 O O . THR A 1 108 ? 12.748 -30.150 -12.569 1.00 66.50 108 THR A O 1
ATOM 913 N N . ASP A 1 109 ? 14.057 -29.276 -10.977 1.00 84.00 109 ASP A N 1
ATOM 914 C CA . ASP A 1 109 ? 14.141 -30.493 -10.168 1.00 84.00 109 ASP A CA 1
ATOM 915 C C . ASP A 1 109 ? 12.788 -30.911 -9.548 1.00 84.00 109 ASP A C 1
ATOM 917 O O . ASP A 1 109 ? 12.202 -30.164 -8.752 1.00 84.00 109 ASP A O 1
ATOM 921 N N . PRO A 1 110 ? 12.311 -32.155 -9.784 1.00 81.44 110 PRO A N 1
ATOM 922 C CA . PRO A 1 110 ? 11.032 -32.634 -9.245 1.00 81.44 110 PRO A CA 1
ATOM 923 C C . PRO A 1 110 ? 10.935 -32.587 -7.713 1.00 81.44 110 PRO A C 1
ATOM 925 O O . PRO A 1 110 ? 9.856 -32.375 -7.161 1.00 81.44 110 PRO A O 1
ATOM 928 N N . LYS A 1 111 ? 12.064 -32.758 -7.009 1.00 82.56 111 LYS A N 1
ATOM 929 C CA . LYS A 1 111 ? 12.116 -32.675 -5.541 1.00 82.56 111 LYS A CA 1
ATOM 930 C C . LYS A 1 111 ? 11.828 -31.256 -5.050 1.00 82.56 111 LYS A C 1
ATOM 932 O O . LYS A 1 111 ? 11.013 -31.091 -4.147 1.00 82.56 111 LYS A O 1
ATOM 937 N N . ILE A 1 112 ? 12.451 -30.248 -5.666 1.00 81.88 112 ILE A N 1
ATOM 938 C CA . ILE A 1 112 ? 12.258 -28.830 -5.323 1.00 81.88 112 ILE A CA 1
ATOM 939 C C . ILE A 1 112 ? 10.800 -28.436 -5.578 1.00 81.88 112 ILE A C 1
ATOM 941 O O . ILE A 1 112 ? 10.157 -27.841 -4.714 1.00 81.88 112 ILE A O 1
ATOM 945 N N . ARG A 1 113 ? 10.222 -28.887 -6.699 1.00 80.50 113 ARG A N 1
ATOM 946 C CA . ARG A 1 113 ? 8.805 -28.666 -7.018 1.00 80.50 113 ARG A CA 1
ATOM 947 C C . ARG A 1 113 ? 7.848 -29.220 -5.955 1.00 80.50 113 ARG A C 1
ATOM 949 O O . ARG A 1 113 ? 6.886 -28.539 -5.606 1.00 80.50 113 ARG A O 1
ATOM 956 N N . ASN A 1 114 ? 8.119 -30.400 -5.393 1.00 85.00 114 ASN A N 1
ATOM 957 C CA . ASN A 1 114 ? 7.308 -30.957 -4.303 1.00 85.00 114 ASN A CA 1
ATOM 958 C C . ASN A 1 114 ? 7.411 -30.123 -3.011 1.00 85.00 114 ASN A C 1
ATOM 960 O O . ASN A 1 114 ? 6.395 -29.893 -2.354 1.00 85.00 114 ASN A O 1
ATOM 964 N N . PHE A 1 115 ? 8.601 -29.611 -2.672 1.00 83.69 115 PHE A N 1
ATOM 965 C CA . PHE A 1 115 ? 8.759 -28.672 -1.554 1.00 83.69 115 PHE A CA 1
ATOM 966 C C . PHE A 1 115 ? 7.997 -27.359 -1.787 1.00 83.69 115 PHE A C 1
ATOM 968 O O . PHE A 1 115 ? 7.338 -26.874 -0.870 1.00 83.69 115 PHE A O 1
ATOM 975 N N . LEU A 1 116 ? 8.016 -26.813 -3.008 1.00 83.06 116 LEU A N 1
ATOM 976 C CA . LEU A 1 116 ? 7.271 -25.595 -3.355 1.00 83.06 116 LEU A CA 1
ATOM 977 C C . LEU A 1 116 ? 5.754 -25.761 -3.203 1.00 83.06 116 LEU A C 1
ATOM 979 O O . LEU A 1 116 ? 5.095 -24.846 -2.714 1.00 83.06 116 LEU A O 1
ATOM 983 N N . VAL A 1 117 ? 5.201 -26.930 -3.547 1.00 85.38 117 VAL A N 1
ATOM 984 C CA . VAL A 1 117 ? 3.785 -27.248 -3.285 1.00 85.38 117 VAL A CA 1
ATOM 985 C C . VAL A 1 117 ? 3.501 -27.274 -1.778 1.00 85.38 117 VAL A C 1
ATOM 987 O O . VAL A 1 117 ? 2.521 -26.675 -1.339 1.00 85.38 117 VAL A O 1
ATOM 990 N N . GLY A 1 118 ? 4.379 -27.878 -0.970 1.00 86.25 118 GLY A N 1
ATOM 991 C CA . GLY A 1 118 ? 4.254 -27.868 0.493 1.00 86.25 118 GLY A CA 1
ATOM 992 C C . GLY A 1 118 ? 4.287 -26.457 1.096 1.00 86.25 118 GLY A C 1
ATOM 993 O O . GLY A 1 118 ? 3.438 -26.116 1.919 1.00 86.25 118 GLY A O 1
ATOM 994 N N . PHE A 1 119 ? 5.209 -25.599 0.646 1.00 86.62 119 PHE A N 1
ATOM 995 C CA . PHE A 1 119 ? 5.259 -24.196 1.074 1.00 86.62 119 PHE A CA 1
ATOM 996 C C . PHE A 1 119 ? 4.021 -23.401 0.641 1.00 86.62 119 PHE A C 1
ATOM 998 O O . PHE A 1 119 ? 3.517 -22.597 1.425 1.00 86.62 119 PHE A O 1
ATOM 1005 N N . GLN A 1 120 ? 3.488 -23.657 -0.558 1.00 87.38 120 GLN A N 1
ATOM 1006 C CA . GLN A 1 120 ? 2.248 -23.035 -1.027 1.00 87.38 120 GLN A CA 1
ATOM 1007 C C . GLN A 1 120 ? 1.047 -23.418 -0.146 1.00 87.38 120 GLN A C 1
ATOM 1009 O O . GLN A 1 120 ? 0.257 -22.545 0.210 1.00 87.38 120 GLN A O 1
ATOM 1014 N N . MET A 1 121 ? 0.936 -24.686 0.271 1.00 88.75 121 MET A N 1
ATOM 1015 C CA . MET A 1 121 ? -0.121 -25.133 1.190 1.00 88.75 121 MET A CA 1
ATOM 1016 C C . MET A 1 121 ? -0.049 -24.408 2.543 1.00 88.75 121 MET A C 1
ATOM 1018 O O . MET A 1 121 ? -1.064 -23.899 3.016 1.00 88.75 121 MET A O 1
ATOM 1022 N N . ILE A 1 122 ? 1.151 -24.285 3.125 1.00 89.50 122 ILE A N 1
ATOM 1023 C CA . ILE A 1 122 ? 1.376 -23.557 4.388 1.00 89.50 122 ILE A CA 1
ATOM 1024 C C . ILE A 1 122 ? 1.027 -22.067 4.236 1.00 89.50 122 ILE A C 1
ATOM 1026 O O . ILE A 1 122 ? 0.398 -21.483 5.119 1.00 89.50 122 ILE A O 1
ATOM 1030 N N . LEU A 1 123 ? 1.395 -21.446 3.109 1.00 89.00 123 LEU A N 1
ATOM 1031 C CA . LEU A 1 123 ? 1.035 -20.061 2.795 1.00 89.00 123 LEU A CA 1
ATOM 1032 C C . LEU A 1 123 ? -0.480 -19.853 2.713 1.00 89.00 123 LEU A C 1
ATOM 1034 O O . LEU A 1 123 ? -0.990 -18.861 3.236 1.00 89.00 123 LEU A O 1
ATOM 1038 N N . ASP A 1 124 ? -1.206 -20.758 2.060 1.00 90.19 124 ASP A N 1
ATOM 1039 C CA . ASP A 1 124 ? -2.656 -20.637 1.913 1.00 90.19 124 ASP A CA 1
ATOM 1040 C C . ASP A 1 124 ? -3.398 -20.912 3.224 1.00 90.19 124 ASP A C 1
ATOM 1042 O O . ASP A 1 124 ? -4.356 -20.202 3.540 1.00 90.19 124 ASP A O 1
ATOM 1046 N N . GLU A 1 125 ? -2.918 -21.847 4.046 1.00 90.75 125 GLU A N 1
ATOM 1047 C CA . GLU A 1 125 ? -3.432 -22.052 5.402 1.00 90.75 125 GLU A CA 1
ATOM 1048 C C . GLU A 1 125 ? -3.187 -20.820 6.290 1.00 90.75 125 GLU A C 1
ATOM 1050 O O . GLU A 1 125 ? -4.122 -20.312 6.914 1.00 90.75 125 GLU A O 1
ATOM 1055 N N . PHE A 1 126 ? -1.986 -20.234 6.247 1.00 90.62 126 PHE A N 1
ATOM 1056 C CA . PHE A 1 126 ? -1.677 -18.978 6.938 1.00 90.62 126 PHE A CA 1
ATOM 1057 C C . PHE A 1 126 ? -2.574 -17.815 6.470 1.00 90.62 126 PHE A C 1
ATOM 1059 O O . PHE A 1 126 ? -3.114 -17.069 7.290 1.00 90.62 126 PHE A O 1
ATOM 1066 N N . ARG A 1 127 ? -2.813 -17.680 5.156 1.00 89.06 127 ARG A N 1
ATOM 1067 C CA . ARG A 1 127 ? -3.766 -16.696 4.602 1.00 89.06 127 ARG A CA 1
ATOM 1068 C C . ARG A 1 127 ? -5.200 -16.953 5.067 1.00 89.06 127 ARG A C 1
ATOM 1070 O O . ARG A 1 127 ? -5.951 -15.997 5.244 1.00 89.06 127 ARG A O 1
ATOM 1077 N N . ASN A 1 128 ? -5.603 -18.206 5.261 1.00 90.94 128 ASN A N 1
ATOM 1078 C CA . ASN A 1 128 ? -6.932 -18.539 5.773 1.00 90.94 128 ASN A CA 1
ATOM 1079 C C . ASN A 1 128 ? -7.072 -18.183 7.260 1.00 90.94 128 ASN A C 1
ATOM 1081 O O . ASN A 1 128 ? -8.082 -17.586 7.631 1.00 90.94 128 ASN A O 1
ATOM 1085 N N . VAL A 1 129 ? -6.040 -18.418 8.078 1.00 90.94 129 VAL A N 1
ATOM 1086 C CA . VAL A 1 129 ? -5.986 -17.929 9.468 1.00 90.94 129 VAL A CA 1
ATOM 1087 C C . VAL A 1 129 ? -6.088 -16.400 9.512 1.00 90.94 129 VAL A C 1
ATOM 1089 O O . VAL A 1 129 ? -6.900 -15.868 10.265 1.00 90.94 129 VAL A O 1
ATOM 1092 N N . LEU A 1 130 ? -5.345 -15.675 8.665 1.00 90.12 130 LEU A N 1
ATOM 1093 C CA . LEU A 1 130 ? -5.455 -14.212 8.569 1.00 90.12 130 LEU A CA 1
ATOM 1094 C C . LEU A 1 130 ? -6.895 -13.749 8.271 1.00 90.12 130 LEU A C 1
ATOM 1096 O O . LEU A 1 130 ? -7.413 -12.881 8.978 1.00 90.12 130 LEU A O 1
ATOM 1100 N N . LYS A 1 131 ? -7.575 -14.371 7.297 1.00 90.31 131 LYS A N 1
ATOM 1101 C CA . LYS A 1 131 ? -8.979 -14.059 6.966 1.00 90.31 131 LYS A CA 1
ATOM 1102 C C . LYS A 1 131 ? -9.931 -14.298 8.142 1.00 90.31 131 LYS A C 1
ATOM 1104 O O . LYS A 1 131 ? -10.832 -13.489 8.345 1.00 90.31 131 LYS A O 1
ATOM 1109 N N . MET A 1 132 ? -9.731 -15.356 8.938 1.00 88.88 132 MET A N 1
ATOM 1110 C CA . MET A 1 132 ? -10.555 -15.624 10.131 1.00 88.88 132 MET A CA 1
ATOM 1111 C C . MET A 1 132 ? -10.477 -14.491 11.166 1.00 88.88 132 MET A C 1
ATOM 1113 O O . MET A 1 132 ? -11.474 -14.191 11.816 1.00 88.88 132 MET A O 1
ATOM 1117 N N . TYR A 1 133 ? -9.328 -13.817 11.280 1.00 88.69 133 TYR A N 1
ATOM 1118 C CA . TYR A 1 133 ? -9.147 -12.637 12.137 1.00 88.69 133 TYR A CA 1
ATOM 1119 C C . TYR A 1 133 ? -9.530 -11.304 11.458 1.00 88.69 133 TYR A C 1
ATOM 1121 O O . TYR A 1 133 ? -9.236 -10.234 11.993 1.00 88.69 133 TYR A O 1
ATOM 1129 N N . GLY A 1 134 ? -10.191 -11.343 10.295 1.00 86.94 134 GLY A N 1
ATOM 1130 C CA . GLY A 1 134 ? -10.622 -10.152 9.556 1.00 86.94 134 GLY A CA 1
ATOM 1131 C C . GLY A 1 134 ? -9.494 -9.420 8.824 1.00 86.94 134 GLY A C 1
ATOM 1132 O O . GLY A 1 134 ? -9.652 -8.243 8.489 1.00 86.94 134 GLY A O 1
ATOM 1133 N N . VAL A 1 135 ? -8.353 -10.085 8.599 1.00 90.44 135 VAL A N 1
ATOM 1134 C CA . VAL A 1 135 ? -7.213 -9.543 7.849 1.00 90.44 135 VAL A CA 1
ATOM 1135 C C . VAL A 1 135 ? -7.327 -9.942 6.381 1.00 90.44 135 VAL A C 1
ATOM 1137 O O . VAL A 1 135 ? -7.339 -11.124 6.039 1.00 90.44 135 VAL A O 1
ATOM 1140 N N . GLU A 1 136 ? -7.355 -8.948 5.502 1.00 87.00 136 GLU A N 1
ATOM 1141 C CA . GLU A 1 136 ? -7.456 -9.124 4.055 1.00 87.00 136 GLU A CA 1
ATOM 1142 C C . GLU A 1 136 ? -6.220 -8.561 3.344 1.00 87.00 136 GLU A C 1
ATOM 1144 O O . GLU A 1 136 ? -5.687 -7.510 3.712 1.00 87.00 136 GLU A O 1
ATOM 1149 N N . GLU A 1 137 ? -5.780 -9.249 2.290 1.00 85.25 137 GLU A N 1
ATOM 1150 C CA . GLU A 1 137 ? -4.771 -8.739 1.357 1.00 85.25 137 GLU A CA 1
ATOM 1151 C C . GLU A 1 137 ? -5.361 -7.565 0.557 1.00 85.25 137 GLU A C 1
ATOM 1153 O O . GLU A 1 137 ? -6.460 -7.665 0.002 1.00 85.25 137 GLU A O 1
ATOM 1158 N N . ILE A 1 138 ? -4.635 -6.447 0.490 1.00 82.69 138 ILE A N 1
ATOM 1159 C CA . ILE A 1 138 ? -5.022 -5.294 -0.328 1.00 82.69 138 ILE A CA 1
ATOM 1160 C C . ILE A 1 138 ? -4.774 -5.676 -1.788 1.00 82.69 138 ILE A C 1
ATOM 1162 O O . ILE A 1 138 ? -3.634 -5.699 -2.253 1.00 82.69 138 ILE A O 1
ATOM 1166 N N . LYS A 1 139 ? -5.854 -6.002 -2.504 1.00 76.94 139 LYS A N 1
ATOM 1167 C CA . LYS A 1 139 ? -5.805 -6.340 -3.928 1.00 76.94 139 LYS A CA 1
ATOM 1168 C C . LYS A 1 139 ? -5.417 -5.106 -4.734 1.00 76.94 139 LYS A C 1
ATOM 1170 O O . LYS A 1 139 ? -6.197 -4.165 -4.835 1.00 76.94 139 LYS A O 1
ATOM 1175 N N . VAL A 1 140 ? -4.228 -5.158 -5.319 1.00 69.81 140 VAL A N 1
ATOM 1176 C CA . VAL A 1 140 ? -3.716 -4.186 -6.284 1.00 69.81 140 VAL A CA 1
ATOM 1177 C C . VAL A 1 140 ? -3.403 -4.934 -7.570 1.00 69.81 140 VAL A C 1
ATOM 1179 O O . VAL A 1 140 ? -2.801 -6.008 -7.537 1.00 69.81 140 VAL A O 1
ATOM 1182 N N . THR A 1 141 ? -3.811 -4.372 -8.698 1.00 67.62 141 THR A N 1
ATOM 1183 C CA . THR A 1 141 ? -3.593 -4.917 -10.035 1.00 67.62 141 THR A CA 1
ATOM 1184 C C . THR A 1 141 ? -2.488 -4.119 -10.735 1.00 67.62 141 THR A C 1
ATOM 1186 O O . THR A 1 141 ? -2.710 -2.957 -11.098 1.00 67.62 141 THR A O 1
ATOM 1189 N N . PRO A 1 142 ? -1.296 -4.711 -10.958 1.00 62.25 142 PRO A N 1
ATOM 1190 C CA . PRO A 1 142 ? -0.254 -4.082 -11.762 1.00 62.25 142 PRO A CA 1
ATOM 1191 C C . PRO A 1 142 ? -0.775 -3.672 -13.145 1.00 62.25 142 PRO A C 1
ATOM 1193 O O . PRO A 1 142 ? -1.653 -4.326 -13.708 1.00 62.25 142 PRO A O 1
ATOM 1196 N N . LEU A 1 143 ? -0.217 -2.591 -13.688 1.00 57.62 143 LEU A N 1
ATOM 1197 C CA . LEU A 1 143 ? -0.514 -1.991 -14.996 1.00 57.62 143 LEU A CA 1
ATOM 1198 C C . LEU A 1 143 ? -1.930 -1.410 -15.174 1.00 57.62 143 LEU A C 1
ATOM 1200 O O . LEU A 1 143 ? -2.196 -0.791 -16.202 1.00 57.62 143 LEU A O 1
ATOM 1204 N N . LYS A 1 144 ? -2.831 -1.568 -14.196 1.00 59.94 144 LYS A N 1
ATOM 1205 C CA . LYS A 1 144 ? -4.207 -1.048 -14.258 1.00 59.94 144 LYS A CA 1
ATOM 1206 C C . LYS A 1 144 ? -4.497 0.017 -13.206 1.00 59.94 144 LYS A C 1
ATOM 1208 O O . LYS A 1 144 ? -5.161 1.003 -13.516 1.00 59.94 144 LYS A O 1
ATOM 1213 N N . ASP A 1 145 ? -4.014 -0.184 -11.983 1.00 63.38 145 ASP A N 1
ATOM 1214 C CA . ASP A 1 145 ? -4.342 0.696 -10.866 1.00 63.38 145 ASP A CA 1
ATOM 1215 C C . ASP A 1 145 ? -3.352 1.867 -10.743 1.00 63.38 145 ASP A C 1
ATOM 1217 O O . ASP A 1 145 ? -2.158 1.755 -11.048 1.00 63.38 145 ASP A O 1
ATOM 1221 N N . ILE A 1 146 ? -3.873 3.007 -10.287 1.00 62.28 146 ILE A N 1
ATOM 1222 C CA . ILE A 1 146 ? -3.129 4.249 -10.045 1.00 62.28 146 ILE A CA 1
ATOM 1223 C C . ILE A 1 146 ? -2.771 4.330 -8.553 1.00 62.28 146 ILE A C 1
ATOM 1225 O O . ILE A 1 146 ? -3.511 3.859 -7.689 1.00 62.28 146 ILE A O 1
ATOM 1229 N N . TYR A 1 147 ? -1.623 4.928 -8.237 1.00 64.38 147 TYR A N 1
ATOM 1230 C CA . TYR A 1 147 ? -1.169 5.150 -6.865 1.00 64.38 147 TYR A CA 1
ATOM 1231 C C . TYR A 1 147 ? -2.164 5.974 -6.007 1.00 64.38 147 TYR A C 1
ATOM 1233 O O . TYR A 1 147 ? -2.421 7.138 -6.308 1.00 64.38 147 TYR A O 1
ATOM 1241 N N . ASP A 1 148 ? -2.626 5.411 -4.880 1.00 66.00 148 ASP A N 1
ATOM 1242 C CA . ASP A 1 148 ? -3.264 6.133 -3.763 1.00 66.00 148 ASP A CA 1
ATOM 1243 C C . ASP A 1 148 ? -2.347 6.155 -2.518 1.00 66.00 148 ASP A C 1
ATOM 1245 O O . ASP A 1 148 ? -1.903 5.114 -2.022 1.00 66.00 148 ASP A O 1
ATOM 1249 N N . GLU A 1 149 ? -2.103 7.352 -1.975 1.00 65.31 149 GLU A N 1
ATOM 1250 C CA . GLU A 1 149 ? -1.307 7.602 -0.765 1.00 65.31 149 GLU A CA 1
ATOM 1251 C C . GLU A 1 149 ? -1.839 6.858 0.473 1.00 65.31 149 GLU A C 1
ATOM 1253 O O . GLU A 1 149 ? -1.049 6.423 1.316 1.00 65.31 149 GLU A O 1
ATOM 1258 N N . LYS A 1 150 ? -3.163 6.676 0.581 1.00 63.91 150 LYS A N 1
ATOM 1259 C CA . LYS A 1 150 ? -3.810 6.050 1.747 1.00 63.91 150 LYS A CA 1
ATOM 1260 C C . LYS A 1 150 ? -3.636 4.532 1.797 1.00 63.91 150 LYS A C 1
ATOM 1262 O O . LYS A 1 150 ? -3.626 3.964 2.887 1.00 63.91 150 LYS A O 1
ATOM 1267 N N . LEU A 1 151 ? -3.500 3.883 0.640 1.00 60.53 151 LEU A N 1
ATOM 1268 C CA . LEU A 1 151 ? -3.424 2.421 0.516 1.00 60.53 151 LEU A CA 1
ATOM 1269 C C . LEU A 1 151 ? -1.986 1.918 0.306 1.00 60.53 151 LEU A C 1
ATOM 1271 O O . LEU A 1 151 ? -1.653 0.803 0.719 1.00 60.53 151 LEU A O 1
ATOM 1275 N N . HIS A 1 152 ? -1.118 2.739 -0.295 1.00 58.47 152 HIS A N 1
ATOM 1276 C CA . HIS A 1 152 ? 0.237 2.336 -0.697 1.00 58.47 152 HIS A CA 1
ATOM 1277 C C . HIS A 1 152 ? 1.372 2.977 0.124 1.00 58.47 152 HIS A C 1
ATOM 1279 O O . HIS A 1 152 ? 2.508 2.513 0.070 1.00 58.47 152 HIS A O 1
ATOM 1285 N N . GLY A 1 153 ? 1.065 3.952 0.986 1.00 49.47 153 GLY A N 1
ATOM 1286 C CA . GLY A 1 153 ? 1.971 4.421 2.040 1.00 49.47 153 GLY A CA 1
ATOM 1287 C C . GLY A 1 153 ? 3.188 5.239 1.578 1.00 49.47 153 GLY A C 1
ATOM 1288 O O . GLY A 1 153 ? 3.585 5.258 0.421 1.00 49.47 153 GLY A O 1
ATOM 1289 N N . LYS A 1 154 ? 3.812 5.946 2.529 1.00 37.84 154 LYS A N 1
ATOM 1290 C CA . LYS A 1 154 ? 4.829 6.985 2.253 1.00 37.84 154 LYS A CA 1
ATOM 1291 C C . LYS A 1 154 ? 6.271 6.498 2.095 1.00 37.84 154 LYS A C 1
ATOM 1293 O O . LYS A 1 154 ? 7.161 7.317 1.891 1.00 37.84 154 LYS A O 1
ATOM 1298 N N . THR A 1 155 ? 6.534 5.200 2.215 1.00 33.66 155 THR A N 1
ATOM 1299 C CA . THR A 1 155 ? 7.904 4.658 2.269 1.00 33.66 155 THR A CA 1
ATOM 1300 C C . THR A 1 155 ? 8.208 3.834 1.025 1.00 33.66 155 THR A C 1
ATOM 1302 O O . THR A 1 155 ? 8.354 2.615 1.075 1.00 33.66 155 THR A O 1
ATOM 1305 N N . LEU A 1 156 ? 8.297 4.526 -0.110 1.00 40.62 156 LEU A N 1
ATOM 1306 C CA . LEU A 1 156 ? 8.729 3.942 -1.373 1.00 40.62 156 LEU A CA 1
ATOM 1307 C C . LEU A 1 156 ? 10.262 3.860 -1.408 1.00 40.62 156 LEU A C 1
ATOM 1309 O O . LEU A 1 156 ? 10.940 4.881 -1.520 1.00 40.62 156 LEU A O 1
ATOM 1313 N N . LYS A 1 157 ? 10.811 2.642 -1.390 1.00 33.78 157 LYS A N 1
ATOM 1314 C CA . LYS A 1 157 ? 12.065 2.378 -2.106 1.00 33.78 157 LYS A CA 1
ATOM 1315 C C . LYS A 1 157 ? 11.687 2.103 -3.556 1.00 33.78 157 LYS A C 1
ATOM 1317 O O . LYS A 1 157 ? 11.253 1.004 -3.888 1.00 33.78 157 LYS A O 1
ATOM 1322 N N . VAL A 1 158 ? 11.775 3.138 -4.386 1.00 43.69 158 VAL A N 1
ATOM 1323 C CA . VAL A 1 158 ? 11.569 3.009 -5.830 1.00 43.69 158 VAL A CA 1
ATOM 1324 C C . VAL A 1 158 ? 12.803 2.331 -6.411 1.00 43.69 158 VAL A C 1
ATOM 1326 O O . VAL A 1 158 ? 13.900 2.876 -6.342 1.00 43.69 158 VAL A O 1
ATOM 1329 N N . GLU A 1 159 ? 12.612 1.153 -6.986 1.00 38.53 159 GLU A N 1
ATOM 1330 C CA . GLU A 1 159 ? 13.560 0.565 -7.928 1.00 38.53 159 GLU A CA 1
ATOM 1331 C C . GLU A 1 159 ? 12.947 0.674 -9.322 1.00 38.53 159 GLU A C 1
ATOM 1333 O O . GLU A 1 159 ? 11.733 0.530 -9.495 1.00 38.53 159 GLU A O 1
ATOM 1338 N N . GLU A 1 160 ? 13.781 0.970 -10.308 1.00 38.59 160 GLU A N 1
ATOM 1339 C CA . GLU A 1 160 ? 13.344 1.256 -11.670 1.00 38.59 160 G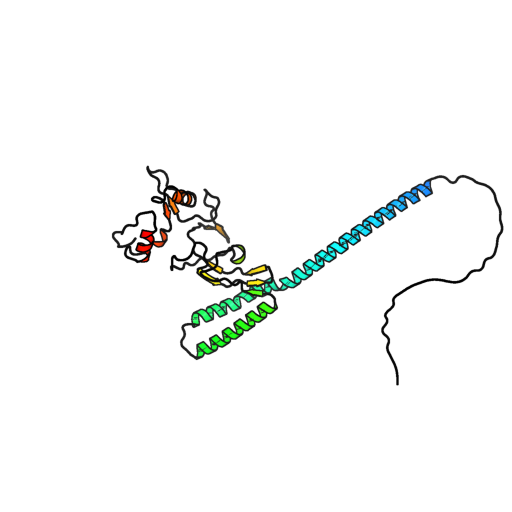LU A CA 1
ATOM 1340 C C . GLU A 1 160 ? 12.928 -0.027 -12.405 1.00 38.59 160 GLU A C 1
ATOM 1342 O O . GLU A 1 160 ? 13.528 -1.087 -12.226 1.00 38.59 160 GLU A O 1
ATOM 1347 N N . ILE A 1 161 ? 11.929 0.083 -13.283 1.00 44.25 161 ILE A N 1
ATOM 1348 C CA . ILE A 1 161 ? 11.713 -0.876 -14.370 1.00 44.25 161 ILE A CA 1
ATOM 1349 C C . ILE A 1 161 ? 11.687 -0.064 -15.659 1.00 44.25 161 ILE A C 1
ATOM 1351 O O . ILE A 1 161 ? 10.803 0.772 -15.858 1.00 44.25 161 ILE A O 1
ATOM 1355 N N . LYS A 1 162 ? 12.673 -0.302 -16.524 1.00 46.91 162 LYS A N 1
ATOM 1356 C CA . LYS A 1 162 ? 12.656 0.169 -17.906 1.00 46.91 162 LYS A CA 1
ATOM 1357 C C . LYS A 1 162 ? 11.836 -0.826 -18.720 1.00 46.91 162 LYS A C 1
ATOM 1359 O O . LYS A 1 162 ? 12.391 -1.847 -19.090 1.00 46.91 162 LYS A O 1
ATOM 1364 N N . GLU A 1 163 ? 10.553 -0.557 -18.969 1.00 50.00 163 GLU A N 1
ATOM 1365 C CA . GLU A 1 163 ? 9.829 -1.144 -20.111 1.00 50.00 163 GLU A CA 1
ATOM 1366 C C . GLU A 1 163 ? 8.424 -0.544 -20.312 1.00 50.00 163 GLU A C 1
ATOM 1368 O O . GLU A 1 163 ? 7.642 -0.401 -19.375 1.00 50.00 163 GLU A O 1
ATOM 1373 N N . ASN A 1 164 ? 8.099 -0.285 -21.584 1.00 43.03 164 ASN A N 1
ATOM 1374 C CA . ASN A 1 164 ? 6.789 0.063 -22.154 1.00 43.03 164 ASN A CA 1
ATOM 1375 C C . ASN A 1 164 ? 6.122 1.403 -21.772 1.00 43.03 164 ASN A C 1
ATOM 1377 O O . ASN A 1 164 ? 5.510 1.581 -20.720 1.00 43.03 164 ASN A O 1
ATOM 1381 N N . ASP A 1 165 ? 6.057 2.297 -22.764 1.00 48.62 165 ASP A N 1
ATOM 1382 C CA . ASP A 1 165 ? 5.445 3.632 -22.681 1.00 48.62 165 ASP A CA 1
ATOM 1383 C C . ASP A 1 165 ? 3.900 3.671 -22.653 1.00 48.62 165 ASP A C 1
ATOM 1385 O O . ASP A 1 165 ? 3.301 4.741 -22.728 1.00 48.62 165 ASP A O 1
ATOM 1389 N N . LYS A 1 166 ? 3.227 2.520 -22.520 1.00 54.50 166 LYS A N 1
ATOM 1390 C CA . LYS A 1 166 ? 1.761 2.405 -22.659 1.00 54.50 166 LYS A CA 1
ATOM 1391 C C . LYS A 1 166 ? 0.930 2.975 -21.504 1.00 54.50 166 LYS A C 1
ATOM 1393 O O . LYS A 1 166 ? -0.272 3.155 -21.687 1.00 54.50 166 LYS A O 1
ATOM 1398 N N . TYR A 1 167 ? 1.521 3.221 -20.335 1.00 55.81 167 TYR A N 1
ATOM 1399 C CA . TYR A 1 167 ? 0.770 3.505 -19.105 1.00 55.81 167 TYR A CA 1
ATOM 1400 C C . TYR A 1 167 ? 1.109 4.879 -18.496 1.00 55.81 167 TYR A C 1
ATOM 1402 O O . TYR A 1 167 ? 2.289 5.255 -18.488 1.00 55.81 167 TYR A O 1
ATOM 1410 N N . PRO A 1 168 ? 0.113 5.628 -17.974 1.00 59.06 168 PRO A N 1
ATOM 1411 C CA . PRO A 1 168 ? 0.296 6.991 -17.468 1.00 59.06 168 PRO A CA 1
ATOM 1412 C C . PRO A 1 168 ? 1.184 7.074 -16.213 1.00 59.06 168 PRO A C 1
ATOM 1414 O O . PRO A 1 168 ? 1.430 6.080 -15.521 1.00 59.06 168 PRO A O 1
ATOM 1417 N N . GLU A 1 169 ? 1.665 8.282 -15.901 1.00 59.34 169 GLU A N 1
ATOM 1418 C CA . GLU A 1 169 ? 2.408 8.569 -14.663 1.00 59.34 169 GLU A CA 1
ATOM 1419 C C . GLU A 1 169 ? 1.612 8.131 -13.420 1.00 59.34 169 GLU A C 1
ATOM 1421 O O . GLU A 1 169 ? 0.393 8.283 -13.366 1.00 59.34 169 GLU A O 1
ATOM 1426 N N . GLY A 1 170 ? 2.292 7.566 -12.417 1.00 62.12 170 GLY A N 1
ATOM 1427 C CA . GLY A 1 170 ? 1.634 7.039 -11.214 1.00 62.12 170 GLY A CA 1
ATOM 1428 C C . GLY A 1 170 ? 0.963 5.666 -11.372 1.00 62.12 170 GLY A C 1
ATOM 1429 O O . GLY A 1 170 ? 0.428 5.155 -10.386 1.00 62.12 170 GLY A O 1
ATOM 1430 N N . THR A 1 171 ? 1.022 5.034 -12.554 1.00 67.75 171 THR A N 1
ATOM 1431 C CA . THR A 1 171 ? 0.620 3.623 -12.715 1.00 67.75 171 THR A CA 1
ATOM 1432 C C . THR A 1 171 ? 1.536 2.704 -11.908 1.00 67.75 171 THR A C 1
ATOM 1434 O O . THR A 1 171 ? 2.760 2.881 -11.874 1.00 67.75 171 THR A O 1
ATOM 1437 N N . ILE A 1 172 ? 0.934 1.695 -11.283 1.00 67.69 172 ILE A N 1
ATOM 1438 C CA . ILE A 1 172 ? 1.611 0.659 -10.503 1.00 67.69 172 ILE A CA 1
ATOM 1439 C C . ILE A 1 172 ? 2.241 -0.361 -11.456 1.00 67.69 172 ILE A C 1
ATOM 1441 O O . ILE A 1 172 ? 1.530 -1.124 -12.102 1.00 67.69 172 ILE A O 1
ATOM 1445 N N . LEU A 1 173 ? 3.571 -0.387 -11.556 1.00 64.81 173 LEU A N 1
ATOM 1446 C CA . LEU A 1 173 ? 4.300 -1.275 -12.472 1.00 64.81 173 LEU A CA 1
ATOM 1447 C C . LEU A 1 173 ? 4.516 -2.667 -11.867 1.00 64.81 173 LEU A C 1
ATOM 1449 O O . LEU A 1 173 ? 4.262 -3.675 -12.518 1.00 64.81 173 LEU A O 1
ATOM 1453 N N . GLN A 1 174 ? 4.962 -2.727 -10.610 1.00 67.44 174 GLN A N 1
ATOM 1454 C CA . GLN A 1 174 ? 5.233 -3.977 -9.895 1.00 67.44 174 GLN A CA 1
ATOM 1455 C C . GLN A 1 174 ? 4.879 -3.829 -8.414 1.00 67.44 174 GLN A C 1
ATOM 1457 O O . GLN A 1 174 ? 5.115 -2.783 -7.811 1.00 67.44 174 GLN A O 1
ATOM 1462 N N . ILE A 1 175 ? 4.361 -4.893 -7.804 1.00 73.00 175 ILE A N 1
ATOM 1463 C CA . ILE A 1 175 ? 4.203 -4.996 -6.349 1.00 73.00 175 ILE A CA 1
ATOM 1464 C C . ILE A 1 175 ? 5.475 -5.634 -5.788 1.00 73.00 175 ILE A C 1
ATOM 1466 O O . ILE A 1 175 ? 5.801 -6.767 -6.131 1.00 73.00 175 ILE A O 1
ATOM 1470 N N . SER A 1 176 ? 6.201 -4.900 -4.945 1.00 74.69 176 SER A N 1
ATOM 1471 C CA . SER A 1 176 ? 7.426 -5.377 -4.289 1.00 74.69 176 SER A CA 1
ATOM 1472 C C . SER A 1 176 ? 7.146 -6.059 -2.948 1.00 74.69 176 SER A C 1
ATOM 1474 O O . SER A 1 176 ? 7.922 -6.909 -2.517 1.00 74.69 176 SER A O 1
ATOM 1476 N N . GLN A 1 177 ? 6.065 -5.670 -2.266 1.00 78.50 177 GLN A N 1
ATOM 1477 C CA . GLN A 1 177 ? 5.612 -6.282 -1.018 1.00 78.50 177 GLN A CA 1
ATOM 1478 C C . GLN A 1 177 ? 4.106 -6.065 -0.874 1.00 78.50 177 GLN A C 1
ATOM 1480 O O . GLN A 1 177 ? 3.610 -4.952 -1.059 1.00 78.50 177 GLN A O 1
ATOM 1485 N N . LYS A 1 178 ? 3.368 -7.114 -0.514 1.00 83.25 178 LYS A N 1
ATOM 1486 C CA . LYS A 1 178 ? 1.909 -7.049 -0.383 1.00 83.25 178 LYS A CA 1
ATOM 1487 C C . LYS A 1 178 ? 1.465 -6.184 0.792 1.00 83.25 178 LYS A C 1
ATOM 1489 O O . LYS A 1 178 ? 2.107 -6.170 1.846 1.00 83.25 178 LYS A O 1
ATOM 1494 N N . GLY A 1 179 ? 0.340 -5.499 0.628 1.00 85.12 179 GLY A N 1
ATOM 1495 C CA . GLY A 1 179 ? -0.322 -4.774 1.710 1.00 85.12 179 GLY A CA 1
ATOM 1496 C C . GLY A 1 179 ? -1.432 -5.603 2.345 1.00 85.12 179 GLY A C 1
ATOM 1497 O O . GLY A 1 179 ? -2.017 -6.474 1.705 1.00 85.12 179 GLY A O 1
ATOM 1498 N N . TYR A 1 180 ? -1.738 -5.303 3.603 1.00 87.94 180 TYR A N 1
ATOM 1499 C CA . TYR A 1 180 ? -2.786 -5.965 4.375 1.00 87.94 180 TYR A CA 1
ATOM 1500 C C . TYR A 1 180 ? -3.595 -4.931 5.159 1.00 87.94 180 TYR A C 1
ATOM 1502 O O . TYR A 1 180 ? -3.027 -4.017 5.766 1.00 87.94 180 TYR A O 1
ATOM 1510 N N . LYS A 1 181 ? -4.916 -5.108 5.189 1.00 88.25 181 LYS A N 1
ATOM 1511 C CA . LYS A 1 181 ? -5.857 -4.357 6.033 1.00 88.25 181 LYS A CA 1
ATOM 1512 C C . LYS A 1 181 ? -6.523 -5.296 7.038 1.00 88.25 181 LYS A C 1
ATOM 1514 O O . LYS A 1 181 ? -6.671 -6.478 6.752 1.00 88.25 181 LYS A O 1
ATOM 1519 N N . ILE A 1 182 ? -6.922 -4.780 8.197 1.00 89.06 182 ILE A N 1
ATOM 1520 C CA . ILE A 1 182 ? -7.814 -5.463 9.139 1.00 89.06 182 ILE A CA 1
ATOM 1521 C C . ILE A 1 182 ? -9.106 -4.648 9.221 1.00 89.06 182 ILE A C 1
ATOM 1523 O O . ILE A 1 182 ? -9.072 -3.458 9.547 1.00 89.06 182 ILE A O 1
ATOM 1527 N N . TYR A 1 183 ? -10.238 -5.258 8.873 1.00 86.12 183 TYR A N 1
ATOM 1528 C CA . TYR A 1 183 ? -11.506 -4.538 8.690 1.00 86.12 183 TYR A CA 1
ATOM 1529 C C . TYR A 1 183 ? -11.315 -3.279 7.801 1.00 86.12 183 TYR A C 1
ATOM 1531 O O . TYR A 1 183 ? -10.920 -3.400 6.638 1.00 86.12 183 TYR A O 1
ATOM 1539 N N . GLU A 1 184 ? -11.517 -2.083 8.367 1.00 82.81 184 GLU A N 1
ATOM 1540 C CA . GLU A 1 184 ? -11.396 -0.776 7.698 1.00 82.81 184 GLU A CA 1
ATOM 1541 C C . GLU A 1 184 ? -10.011 -0.108 7.843 1.00 82.81 184 GLU A C 1
ATOM 1543 O O . GLU A 1 184 ? -9.769 0.949 7.261 1.00 82.81 184 GLU A O 1
ATOM 1548 N N . ARG A 1 185 ? -9.083 -0.676 8.631 1.00 81.81 185 ARG A N 1
ATOM 1549 C CA . ARG A 1 185 ? -7.764 -0.074 8.901 1.00 81.81 185 ARG A CA 1
ATOM 1550 C C . ARG A 1 185 ? -6.652 -0.790 8.138 1.00 81.81 185 ARG A C 1
ATOM 1552 O O . ARG A 1 185 ? -6.495 -2.004 8.231 1.00 81.81 185 ARG A O 1
ATOM 1559 N N . VAL A 1 186 ? -5.800 -0.031 7.451 1.00 84.06 186 VAL A N 1
ATOM 1560 C CA . VAL A 1 186 ? -4.564 -0.556 6.846 1.00 84.06 186 VAL A CA 1
ATOM 1561 C C . VAL A 1 186 ? -3.576 -0.956 7.951 1.00 84.06 186 VAL A C 1
ATOM 1563 O O . VAL A 1 186 ? -3.129 -0.105 8.718 1.00 84.06 186 VAL A O 1
ATOM 1566 N N . LEU A 1 187 ? -3.192 -2.238 8.016 1.00 84.00 187 LEU A N 1
ATOM 1567 C CA . LEU A 1 187 ? -2.041 -2.675 8.816 1.00 84.00 187 LEU A CA 1
ATOM 1568 C C . LEU A 1 187 ? -0.769 -2.238 8.107 1.00 84.00 187 LEU A C 1
ATOM 1570 O O . LEU A 1 187 ? -0.008 -1.409 8.605 1.00 84.00 187 LEU A O 1
ATOM 1574 N N . ARG A 1 188 ? -0.535 -2.821 6.932 1.00 82.94 188 ARG A N 1
ATOM 1575 C CA . ARG A 1 188 ? 0.681 -2.628 6.155 1.00 82.94 188 ARG A CA 1
ATOM 1576 C C . ARG A 1 188 ? 0.292 -2.097 4.780 1.00 82.94 188 ARG A C 1
ATOM 1578 O O . ARG A 1 188 ? -0.464 -2.785 4.094 1.00 82.94 188 ARG A O 1
ATOM 1585 N N . PRO A 1 189 ? 0.781 -0.916 4.373 1.00 79.06 189 PRO A N 1
ATOM 1586 C CA . PRO A 1 189 ? 0.584 -0.448 3.010 1.00 79.06 189 PRO A CA 1
ATOM 1587 C C . PRO A 1 189 ? 1.285 -1.379 2.012 1.00 79.06 189 PRO A C 1
ATOM 1589 O O . PRO A 1 189 ? 2.249 -2.065 2.359 1.00 79.06 189 PRO A O 1
ATOM 1592 N N . VAL A 1 190 ? 0.801 -1.402 0.773 1.00 78.25 190 VAL A N 1
ATOM 1593 C CA . VAL A 1 190 ? 1.432 -2.159 -0.320 1.00 78.25 190 VAL A CA 1
ATOM 1594 C C . VAL A 1 190 ? 2.709 -1.435 -0.753 1.00 78.25 190 VAL A C 1
ATOM 1596 O O . VAL A 1 190 ? 2.637 -0.262 -1.106 1.00 78.25 190 VAL A O 1
ATOM 1599 N N . GLN A 1 191 ? 3.863 -2.108 -0.784 1.00 72.94 191 GLN A N 1
ATOM 1600 C CA . GLN A 1 191 ? 5.053 -1.533 -1.423 1.00 72.94 191 GLN A CA 1
ATOM 1601 C C . GLN A 1 191 ? 5.004 -1.801 -2.922 1.00 72.94 191 GLN A C 1
ATOM 1603 O O . GLN A 1 191 ? 4.939 -2.952 -3.362 1.00 72.94 191 GLN A O 1
ATOM 1608 N N . ILE A 1 192 ? 5.072 -0.732 -3.703 1.00 70.31 192 ILE A N 1
ATOM 1609 C CA . ILE A 1 192 ? 4.901 -0.749 -5.153 1.00 70.31 192 ILE A CA 1
ATOM 1610 C C . ILE A 1 192 ? 6.009 0.039 -5.844 1.00 70.31 192 ILE A C 1
ATOM 1612 O O . ILE A 1 192 ? 6.490 1.045 -5.331 1.00 70.31 192 ILE A O 1
ATOM 1616 N N . LYS A 1 193 ? 6.390 -0.409 -7.037 1.00 63.06 193 LYS A N 1
ATOM 1617 C CA . LYS A 1 193 ? 7.224 0.340 -7.977 1.00 63.06 193 LYS A CA 1
ATOM 1618 C C . LYS A 1 193 ? 6.283 1.063 -8.937 1.00 63.06 193 LYS A C 1
ATOM 1620 O O . LYS A 1 193 ? 5.412 0.431 -9.536 1.00 63.06 193 LYS A O 1
ATOM 1625 N N . ILE A 1 194 ? 6.427 2.380 -9.049 1.00 64.94 194 ILE A N 1
ATOM 1626 C CA . ILE A 1 194 ? 5.563 3.260 -9.852 1.00 64.94 194 ILE A CA 1
ATOM 1627 C C . ILE A 1 194 ? 6.380 4.015 -10.904 1.00 64.94 194 ILE A C 1
ATOM 1629 O O . ILE A 1 194 ? 7.549 4.324 -10.676 1.00 64.94 194 ILE A O 1
ATOM 1633 N N . ARG A 1 195 ? 5.759 4.364 -12.038 1.00 61.00 195 ARG A N 1
ATOM 1634 C CA . ARG A 1 195 ? 6.358 5.277 -13.032 1.00 61.00 195 ARG A CA 1
ATOM 1635 C C . ARG A 1 195 ? 6.424 6.695 -12.449 1.00 61.00 195 ARG A C 1
ATOM 1637 O O . ARG A 1 195 ? 5.379 7.324 -12.269 1.00 61.00 195 ARG A O 1
ATOM 1644 N N . THR A 1 196 ? 7.631 7.212 -12.199 1.00 60.41 196 THR A N 1
ATOM 1645 C CA . THR A 1 196 ? 7.869 8.581 -11.694 1.00 60.41 196 THR A CA 1
ATOM 1646 C C . THR A 1 196 ? 8.772 9.402 -12.613 1.00 60.41 196 THR A C 1
ATOM 1648 O O . THR A 1 196 ? 9.896 9.002 -12.902 1.00 60.41 196 THR A O 1
ATOM 1651 N N . THR A 1 197 ? 8.330 10.604 -12.979 1.00 62.84 197 THR A N 1
ATOM 1652 C CA . THR A 1 197 ? 9.130 11.645 -13.664 1.00 62.84 197 THR A CA 1
ATOM 1653 C C . THR A 1 197 ? 9.654 12.728 -12.708 1.00 62.84 197 THR A C 1
ATOM 1655 O O . THR A 1 197 ? 10.464 13.580 -13.093 1.00 62.84 197 THR A O 1
ATOM 1658 N N . ASN A 1 198 ? 9.235 12.680 -11.442 1.00 72.12 198 ASN A N 1
ATOM 1659 C CA . ASN A 1 198 ? 9.675 13.584 -10.384 1.00 72.12 198 ASN A CA 1
ATOM 1660 C C . ASN A 1 198 ? 10.989 13.120 -9.736 1.00 72.12 198 ASN A C 1
ATOM 1662 O O . ASN A 1 198 ? 11.268 11.927 -9.637 1.00 72.12 198 ASN A O 1
ATOM 1666 N N . SER A 1 199 ? 11.779 14.079 -9.266 1.00 69.94 199 SER A N 1
ATOM 1667 C CA . SER A 1 199 ? 13.006 13.905 -8.490 1.00 69.94 199 SER A CA 1
ATOM 1668 C C . SER A 1 199 ? 12.854 14.533 -7.101 1.00 69.94 199 SER A C 1
ATOM 1670 O O . SER A 1 199 ? 12.021 15.417 -6.892 1.00 69.94 199 SER A O 1
ATOM 1672 N N . CYS A 1 200 ? 13.653 14.091 -6.133 1.00 72.81 200 CYS A N 1
ATOM 1673 C CA . CYS A 1 200 ? 13.748 14.711 -4.812 1.00 72.81 200 CYS A CA 1
ATOM 1674 C C . CYS A 1 200 ? 15.203 14.729 -4.347 1.00 72.81 200 CYS A C 1
ATOM 1676 O O . CYS A 1 200 ? 15.954 13.793 -4.625 1.00 72.81 200 CYS A O 1
ATOM 1678 N N . VAL A 1 201 ? 15.581 15.766 -3.603 1.00 71.75 201 VAL A N 1
ATOM 1679 C CA . VAL A 1 201 ? 16.871 15.838 -2.911 1.00 71.75 201 VAL A CA 1
ATOM 1680 C C . VAL A 1 201 ? 16.604 15.660 -1.424 1.00 71.75 201 VAL A C 1
ATOM 1682 O O . VAL A 1 201 ? 15.726 16.312 -0.863 1.00 71.75 201 VAL A O 1
ATOM 1685 N N . ALA A 1 202 ? 17.346 14.769 -0.779 1.00 79.38 202 ALA A N 1
ATOM 1686 C CA . ALA A 1 202 ? 17.257 14.541 0.654 1.00 79.38 202 ALA A CA 1
ATOM 1687 C C . ALA A 1 202 ? 18.658 14.491 1.257 1.00 79.38 202 ALA A C 1
ATOM 1689 O O . ALA A 1 202 ? 19.594 14.003 0.625 1.00 79.38 202 ALA A O 1
ATOM 1690 N N . VAL A 1 203 ? 18.779 14.977 2.487 1.00 78.88 203 VAL A N 1
ATOM 1691 C CA . VAL A 1 203 ? 19.988 14.857 3.301 1.00 78.88 203 VAL A CA 1
ATOM 1692 C C . VAL A 1 203 ? 19.734 13.896 4.452 1.00 78.88 203 VAL A C 1
ATOM 1694 O O . VAL A 1 203 ? 18.637 13.834 5.013 1.00 78.88 203 VAL A O 1
ATOM 1697 N N . PHE A 1 204 ? 20.759 13.117 4.779 1.00 79.38 204 PHE A N 1
ATOM 1698 C CA . PHE A 1 204 ? 20.763 12.248 5.944 1.00 79.38 204 PHE A CA 1
ATOM 1699 C C . PHE A 1 204 ? 21.406 13.018 7.098 1.00 79.38 204 PHE A C 1
ATOM 1701 O O . PHE A 1 204 ? 22.607 13.278 7.076 1.00 79.38 204 PHE A O 1
ATOM 1708 N N . GLU A 1 205 ? 20.594 13.441 8.064 1.00 73.94 205 GLU A N 1
ATOM 1709 C CA . GLU A 1 205 ? 21.013 14.311 9.166 1.00 73.94 205 GLU A CA 1
ATOM 1710 C C . GLU A 1 205 ? 20.639 13.621 10.489 1.00 73.94 205 GLU A C 1
ATOM 1712 O O . GLU A 1 205 ? 19.464 13.424 10.809 1.00 73.94 205 GLU A O 1
ATOM 1717 N N . GLY A 1 206 ? 21.650 13.168 11.236 1.00 82.50 206 GLY A N 1
ATOM 1718 C CA . GLY A 1 206 ? 21.458 12.330 12.422 1.00 82.50 206 GLY A CA 1
ATOM 1719 C C . GLY A 1 206 ? 20.940 10.927 12.076 1.00 82.50 206 GLY A C 1
ATOM 1720 O O . GLY A 1 206 ? 21.554 10.211 11.293 1.00 82.50 206 GLY A O 1
ATOM 1721 N N . ALA A 1 207 ? 19.821 10.523 12.683 1.00 74.38 207 ALA A N 1
ATOM 1722 C CA . ALA A 1 207 ? 19.186 9.215 12.474 1.00 74.38 207 ALA A CA 1
ATOM 1723 C C . ALA A 1 207 ? 17.980 9.259 11.506 1.00 74.38 207 ALA A C 1
ATOM 1725 O O . ALA A 1 207 ? 17.207 8.303 11.440 1.00 74.38 207 ALA A O 1
ATOM 1726 N N . GLY A 1 208 ? 17.780 10.374 10.792 1.00 68.81 208 GLY A N 1
ATOM 1727 C CA . GLY A 1 208 ? 16.612 10.610 9.943 1.00 68.81 208 GLY A CA 1
ATOM 1728 C C . GLY A 1 208 ? 16.962 11.071 8.527 1.00 68.81 208 GLY A C 1
ATOM 1729 O O . GLY A 1 208 ? 17.971 11.732 8.289 1.00 68.81 208 GLY A O 1
ATOM 1730 N N . VAL A 1 209 ? 16.079 10.749 7.579 1.00 76.50 209 VAL A N 1
ATOM 1731 C CA . VAL A 1 209 ? 16.110 11.301 6.217 1.00 76.50 209 VAL A CA 1
ATOM 1732 C C . VAL A 1 209 ? 15.257 12.566 6.192 1.00 76.50 209 VAL A C 1
ATOM 1734 O O . VAL A 1 209 ? 14.051 12.505 6.434 1.00 76.50 209 VAL A O 1
ATOM 1737 N N . LYS A 1 210 ? 15.866 13.704 5.860 1.00 78.12 210 LYS A N 1
ATOM 1738 C CA . LYS A 1 210 ? 15.185 14.992 5.708 1.00 78.12 210 LYS A CA 1
ATOM 1739 C C . LYS A 1 210 ? 15.164 15.372 4.232 1.00 78.12 210 LYS A C 1
ATOM 1741 O O . LYS A 1 210 ? 16.204 15.637 3.632 1.00 78.12 210 LYS A O 1
ATOM 1746 N N . VAL A 1 211 ? 13.974 15.383 3.635 1.00 78.88 211 VAL A N 1
ATOM 1747 C CA . VAL A 1 211 ? 13.795 15.862 2.258 1.00 78.88 211 VAL A CA 1
ATOM 1748 C C . VAL A 1 211 ? 13.968 17.380 2.247 1.00 78.88 211 VAL A C 1
ATOM 1750 O O . VAL A 1 211 ? 13.373 18.077 3.069 1.00 78.88 211 VAL A O 1
ATOM 1753 N N . ILE A 1 212 ? 14.797 17.886 1.337 1.00 76.75 212 ILE A N 1
ATOM 1754 C CA . ILE A 1 212 ? 14.987 19.321 1.139 1.00 76.75 212 ILE A CA 1
ATOM 1755 C C . ILE A 1 212 ? 13.820 19.835 0.294 1.00 76.75 212 ILE A C 1
ATOM 1757 O O . ILE A 1 212 ? 13.540 19.315 -0.787 1.00 76.75 212 ILE A O 1
ATOM 1761 N N . LEU A 1 213 ? 13.137 20.862 0.796 1.00 69.56 213 LEU A N 1
ATOM 1762 C CA . LEU A 1 213 ? 12.110 21.581 0.048 1.00 69.56 213 LEU A CA 1
ATOM 1763 C C . LEU A 1 213 ? 12.763 22.331 -1.114 1.00 69.56 213 LEU A C 1
ATOM 1765 O O . LEU A 1 213 ? 13.753 23.032 -0.911 1.00 69.56 213 LEU A O 1
ATOM 1769 N N . ASN A 1 214 ? 12.205 22.218 -2.321 1.00 65.06 214 ASN A N 1
ATOM 1770 C CA . ASN A 1 214 ? 12.672 23.046 -3.427 1.00 65.06 214 ASN A CA 1
ATOM 1771 C C . ASN A 1 214 ? 12.077 24.462 -3.299 1.00 65.06 214 ASN A C 1
ATOM 1773 O O . ASN A 1 214 ? 10.856 24.627 -3.197 1.00 65.06 214 ASN A O 1
ATOM 1777 N N . ASN A 1 215 ? 12.950 25.473 -3.281 1.00 54.88 215 ASN A N 1
ATOM 1778 C CA . ASN A 1 215 ? 12.692 26.797 -2.698 1.00 54.88 215 ASN A CA 1
ATOM 1779 C C . ASN A 1 215 ? 11.713 27.704 -3.477 1.00 54.88 215 ASN A C 1
ATOM 1781 O O . ASN A 1 215 ? 11.463 28.821 -3.038 1.00 54.88 215 ASN A O 1
ATOM 1785 N N . GLU A 1 216 ? 11.134 27.245 -4.591 1.00 62.41 216 GLU A N 1
ATOM 1786 C CA . GLU A 1 216 ? 10.174 28.027 -5.396 1.00 62.41 216 GLU A CA 1
ATOM 1787 C C . GLU A 1 216 ? 8.717 27.543 -5.305 1.00 62.41 216 GLU A C 1
ATOM 1789 O O . GLU A 1 216 ? 7.801 28.293 -5.629 1.00 62.41 216 GLU A O 1
ATOM 1794 N N . SER A 1 217 ? 8.466 26.295 -4.890 1.00 60.41 217 SER A N 1
ATOM 1795 C CA . SER A 1 217 ? 7.103 25.719 -4.902 1.00 60.41 217 SER A CA 1
ATOM 1796 C C . SER A 1 217 ? 6.707 25.004 -3.610 1.00 60.41 217 SER A C 1
ATOM 1798 O O . SER A 1 217 ? 5.586 24.510 -3.512 1.00 60.41 217 SER A O 1
ATOM 1800 N N . GLY A 1 218 ? 7.608 24.906 -2.624 1.00 69.50 218 GLY A N 1
ATOM 1801 C CA . GLY A 1 218 ? 7.316 24.290 -1.321 1.00 69.50 218 GLY A CA 1
ATOM 1802 C C . GLY A 1 218 ? 6.983 22.792 -1.376 1.00 69.50 218 GLY A C 1
ATOM 1803 O O . GLY A 1 218 ? 6.473 22.239 -0.404 1.00 69.50 218 GLY A O 1
ATOM 1804 N N . LYS A 1 219 ? 7.251 22.122 -2.504 1.00 72.94 219 LYS A N 1
ATOM 1805 C CA . LYS A 1 219 ? 7.014 20.687 -2.698 1.00 72.94 219 LYS A CA 1
ATOM 1806 C C . LYS A 1 219 ? 8.282 19.883 -2.414 1.00 72.94 219 LYS A C 1
ATOM 1808 O O . LYS A 1 219 ? 9.390 20.289 -2.758 1.00 72.94 219 LYS A O 1
ATOM 1813 N N . ASN A 1 220 ? 8.090 18.682 -1.869 1.00 73.88 220 ASN A N 1
ATOM 1814 C CA . ASN A 1 220 ? 9.149 17.695 -1.608 1.00 73.88 220 ASN A CA 1
ATOM 1815 C C . ASN A 1 220 ? 9.713 17.035 -2.883 1.00 73.88 220 ASN A C 1
ATOM 1817 O O . ASN A 1 220 ? 10.655 16.250 -2.804 1.00 73.88 220 ASN A O 1
ATOM 1821 N N . THR A 1 221 ? 9.108 17.283 -4.048 1.00 78.50 221 THR A N 1
ATOM 1822 C CA . THR A 1 221 ? 9.511 16.683 -5.326 1.00 78.50 221 THR A CA 1
ATOM 1823 C C . THR A 1 221 ? 9.442 17.715 -6.449 1.00 78.50 221 THR A C 1
ATOM 1825 O O . THR A 1 221 ? 8.611 18.621 -6.402 1.00 78.50 221 THR A O 1
ATOM 1828 N N . THR A 1 222 ? 10.318 17.582 -7.443 1.00 80.44 222 THR A N 1
ATOM 1829 C CA . THR A 1 222 ? 10.464 18.489 -8.591 1.00 80.44 222 THR A CA 1
ATOM 1830 C C . THR A 1 222 ? 10.386 17.675 -9.886 1.00 80.44 222 THR A C 1
ATOM 1832 O O . THR A 1 222 ? 11.101 16.681 -9.997 1.00 80.44 222 THR A O 1
ATOM 1835 N N . PRO A 1 223 ? 9.552 18.029 -10.879 1.00 81.31 223 PRO A N 1
ATOM 1836 C CA . PRO A 1 223 ? 9.503 17.287 -12.137 1.00 81.31 223 PRO A CA 1
ATOM 1837 C C . PRO A 1 223 ? 10.804 17.470 -12.934 1.00 81.31 223 PRO A C 1
ATOM 1839 O O . PRO A 1 223 ? 11.383 18.556 -12.949 1.00 81.31 223 PRO A O 1
ATOM 1842 N N . SER A 1 224 ? 11.264 16.413 -13.610 1.00 82.00 224 SER A N 1
ATOM 1843 C CA . SER A 1 224 ? 12.505 16.421 -14.408 1.00 82.00 224 SER A CA 1
ATOM 1844 C C . SER A 1 224 ? 12.296 17.123 -15.760 1.00 82.00 224 SER A C 1
ATOM 1846 O O . SER A 1 224 ? 12.271 16.478 -16.810 1.00 82.00 224 SER A O 1
ATOM 1848 N N . VAL A 1 225 ? 12.074 18.439 -15.713 1.00 87.00 225 VAL A N 1
ATOM 1849 C CA . VAL A 1 225 ? 11.713 19.297 -16.852 1.00 87.00 225 VAL A CA 1
ATOM 1850 C C . VAL A 1 225 ? 12.531 20.589 -16.810 1.00 87.00 225 VAL A C 1
ATOM 1852 O O . VAL A 1 225 ? 12.667 21.194 -15.745 1.00 87.00 225 VAL A O 1
ATOM 1855 N N . VAL A 1 226 ? 13.044 21.015 -17.966 1.00 88.38 226 VAL A N 1
ATOM 1856 C CA . VAL A 1 226 ? 13.807 22.260 -18.157 1.00 88.38 226 VAL A CA 1
ATOM 1857 C C . VAL A 1 226 ? 13.202 23.043 -19.323 1.00 88.38 226 VAL A C 1
ATOM 1859 O O . VAL A 1 226 ? 12.893 22.462 -20.359 1.00 88.38 226 VAL A O 1
ATOM 1862 N N . SER A 1 227 ? 13.019 24.351 -19.155 1.00 89.38 227 SER A N 1
ATOM 1863 C CA . SER A 1 227 ? 12.555 25.279 -20.190 1.00 89.38 227 SER A CA 1
ATOM 1864 C C . SER A 1 227 ? 13.666 26.269 -20.514 1.00 89.38 227 SER A C 1
ATOM 1866 O O . SER A 1 227 ? 14.043 27.076 -19.657 1.00 89.38 227 SER A O 1
ATOM 1868 N N . PHE A 1 228 ? 14.171 26.198 -21.746 1.00 88.75 228 PHE A N 1
ATOM 1869 C CA . PHE A 1 228 ? 15.272 27.036 -22.205 1.00 88.75 228 PHE A CA 1
ATOM 1870 C C . PHE A 1 228 ? 14.795 28.431 -22.615 1.00 88.75 228 PHE A C 1
ATOM 1872 O O . PHE A 1 228 ? 13.868 28.584 -23.427 1.00 88.75 228 PHE A O 1
ATOM 1879 N N . ARG A 1 229 ? 15.438 29.466 -22.067 1.00 85.75 229 ARG A N 1
ATOM 1880 C CA . ARG A 1 229 ? 15.165 30.865 -22.428 1.00 85.75 229 ARG A CA 1
ATOM 1881 C C . ARG A 1 229 ? 16.093 31.349 -23.543 1.00 85.75 229 ARG A C 1
ATOM 1883 O O . ARG A 1 229 ? 17.189 30.843 -23.747 1.00 85.75 229 ARG A O 1
ATOM 1890 N N . GLU A 1 230 ? 15.630 32.344 -24.295 1.00 77.75 230 GLU A N 1
ATOM 1891 C CA . GLU A 1 230 ? 16.504 33.097 -25.201 1.00 77.75 230 GLU A CA 1
ATOM 1892 C C . GLU A 1 230 ? 17.244 34.196 -24.428 1.00 77.75 230 GLU A C 1
ATOM 1894 O O . GLU A 1 230 ? 16.806 34.620 -23.359 1.00 77.75 230 GLU A O 1
ATOM 1899 N N . ASN A 1 231 ? 18.345 34.681 -25.006 1.00 72.50 231 ASN A N 1
ATOM 1900 C CA . ASN A 1 231 ? 19.124 35.836 -24.540 1.00 72.50 231 ASN A CA 1
ATOM 1901 C C . ASN A 1 231 ? 19.911 35.650 -23.226 1.00 72.50 231 ASN A C 1
ATOM 1903 O O . ASN A 1 231 ? 20.307 36.636 -22.611 1.00 72.50 231 ASN A O 1
ATOM 1907 N N . GLY A 1 232 ? 20.182 34.410 -22.801 1.00 66.69 232 GLY A N 1
ATOM 1908 C CA . GLY A 1 232 ? 21.035 34.138 -21.633 1.00 66.69 232 GLY A CA 1
ATOM 1909 C C . GLY A 1 232 ? 20.393 34.467 -20.280 1.00 66.69 232 GLY A C 1
ATOM 1910 O O . GLY A 1 232 ? 21.082 34.508 -19.260 1.00 66.69 232 GLY A O 1
ATOM 1911 N N . GLU A 1 233 ? 19.075 34.686 -20.249 1.00 76.25 233 GLU A N 1
ATOM 1912 C CA . GLU A 1 233 ? 18.314 34.643 -19.002 1.00 76.25 233 GLU A CA 1
ATOM 1913 C C . GLU A 1 233 ? 18.406 33.247 -18.367 1.00 76.25 233 GLU A C 1
ATOM 1915 O O . GLU A 1 233 ? 18.567 32.248 -19.064 1.00 76.25 233 GLU A O 1
ATOM 1920 N N . LYS A 1 234 ? 18.268 33.163 -17.038 1.00 77.31 234 LYS A N 1
ATOM 1921 C CA . LYS A 1 234 ? 18.317 31.876 -16.331 1.00 77.31 234 LYS A CA 1
ATOM 1922 C C . LYS A 1 234 ? 17.219 30.934 -16.830 1.00 77.31 234 LYS A C 1
ATOM 1924 O O . LYS A 1 234 ? 16.035 31.279 -16.777 1.00 77.31 234 LYS A O 1
ATOM 1929 N N . ASP A 1 235 ? 17.627 29.739 -17.244 1.00 85.69 235 ASP A N 1
ATOM 1930 C CA . ASP A 1 235 ? 16.714 28.654 -17.586 1.00 85.69 235 ASP A CA 1
ATOM 1931 C C . ASP A 1 235 ? 15.831 28.285 -16.397 1.00 85.69 235 ASP A C 1
ATOM 1933 O O . ASP A 1 235 ? 16.229 28.362 -15.231 1.00 85.69 235 ASP A O 1
ATOM 1937 N N . ILE A 1 236 ? 14.606 27.875 -16.707 1.00 86.75 236 ILE A N 1
ATOM 1938 C CA . ILE A 1 236 ? 13.604 27.541 -15.701 1.00 86.75 236 ILE A CA 1
ATOM 1939 C C . ILE A 1 236 ? 13.539 26.026 -15.573 1.00 86.75 236 ILE A C 1
ATOM 1941 O O . ILE A 1 236 ? 13.528 25.310 -16.572 1.00 86.75 236 ILE A O 1
ATOM 1945 N N . VAL A 1 237 ? 13.452 25.533 -14.341 1.00 85.62 237 VAL A N 1
ATOM 1946 C CA . VAL A 1 237 ? 13.392 24.101 -14.032 1.00 85.62 237 VAL A CA 1
ATOM 1947 C C . VAL A 1 237 ? 12.111 23.749 -13.279 1.00 85.62 237 VAL A C 1
ATOM 1949 O O . VAL A 1 237 ? 11.447 24.607 -12.696 1.00 85.62 237 VAL A O 1
ATOM 1952 N N . GLY A 1 238 ? 11.743 22.471 -13.281 1.00 83.69 238 GLY A N 1
ATOM 1953 C CA . GLY A 1 238 ? 10.659 21.969 -12.446 1.00 83.69 238 GLY A CA 1
ATOM 1954 C C . GLY A 1 238 ? 9.265 22.402 -12.906 1.00 83.69 238 GLY A C 1
ATOM 1955 O O . GLY A 1 238 ? 8.927 22.349 -14.089 1.00 83.69 238 GLY A O 1
ATOM 1956 N N . GLU A 1 239 ? 8.401 22.757 -11.957 1.00 84.25 239 GLU A N 1
ATOM 1957 C CA . GLU A 1 239 ? 6.974 22.986 -12.224 1.00 84.25 239 GLU A CA 1
ATOM 1958 C C . GLU A 1 239 ? 6.728 24.252 -13.059 1.00 84.25 239 GLU A C 1
ATOM 1960 O O . GLU A 1 239 ? 5.937 24.235 -14.003 1.00 84.25 239 GLU A O 1
ATOM 1965 N N . SER A 1 240 ? 7.515 25.302 -12.812 1.00 84.88 240 SER A N 1
ATOM 1966 C CA . SER A 1 240 ? 7.571 26.515 -13.633 1.00 84.88 240 SER A CA 1
ATOM 1967 C C . SER A 1 240 ? 7.937 26.222 -15.099 1.00 84.88 240 SER A C 1
ATOM 1969 O O . SER A 1 240 ? 7.425 26.884 -16.003 1.00 84.88 240 SER A O 1
ATOM 1971 N N . ALA A 1 241 ? 8.769 25.203 -15.354 1.00 86.50 241 ALA A N 1
ATOM 1972 C CA . ALA A 1 241 ? 9.104 24.741 -16.704 1.00 86.50 241 ALA A CA 1
ATOM 1973 C C . ALA A 1 241 ? 7.981 23.890 -17.318 1.00 86.50 241 ALA A C 1
ATOM 1975 O O . ALA A 1 241 ? 7.618 24.096 -18.476 1.00 86.50 241 ALA A O 1
ATOM 1976 N N . LYS A 1 242 ? 7.371 22.989 -16.531 1.00 85.19 242 LYS A N 1
ATOM 1977 C CA . LYS A 1 242 ? 6.225 22.164 -16.959 1.00 85.19 242 LYS A CA 1
ATOM 1978 C C . LYS A 1 242 ? 5.050 23.026 -17.437 1.00 85.19 242 LYS A C 1
ATOM 1980 O O . LYS A 1 242 ? 4.465 22.727 -18.474 1.00 85.19 242 LYS A O 1
ATOM 1985 N N . ASN A 1 243 ? 4.766 24.137 -16.757 1.00 86.38 243 ASN A N 1
ATOM 1986 C CA . ASN A 1 243 ? 3.721 25.083 -17.165 1.00 86.38 243 ASN A CA 1
ATOM 1987 C C . ASN A 1 243 ? 4.012 25.756 -18.521 1.00 86.38 243 ASN A C 1
ATOM 1989 O O . ASN A 1 243 ? 3.089 26.063 -19.273 1.00 86.38 243 ASN A O 1
ATOM 1993 N N . GLN A 1 244 ? 5.287 25.948 -18.876 1.00 85.88 244 GLN A N 1
ATOM 1994 C CA . GLN A 1 244 ? 5.675 26.527 -20.167 1.00 85.88 244 GLN A CA 1
ATOM 1995 C C . GLN A 1 244 ? 5.581 25.538 -21.333 1.00 85.88 244 GLN A C 1
ATOM 1997 O O . GLN A 1 244 ? 5.579 25.985 -22.478 1.00 85.88 244 GLN A O 1
ATOM 2002 N N . ALA A 1 245 ? 5.429 24.231 -21.082 1.00 83.94 245 ALA A N 1
ATOM 2003 C CA . ALA A 1 245 ? 5.256 23.237 -22.143 1.00 83.94 245 ALA A CA 1
ATOM 2004 C C . ALA A 1 245 ? 3.996 23.501 -22.987 1.00 83.94 245 ALA A C 1
ATOM 2006 O O . ALA A 1 245 ? 3.990 23.217 -24.180 1.00 83.94 245 ALA A O 1
ATOM 2007 N N . VAL A 1 246 ? 2.957 24.099 -22.391 1.00 84.69 246 VAL A N 1
ATOM 2008 C CA . VAL A 1 246 ? 1.724 24.490 -23.096 1.00 84.69 246 VAL A CA 1
ATOM 2009 C C . VAL A 1 246 ? 1.971 25.679 -24.033 1.00 84.69 246 VAL A C 1
ATOM 2011 O O . VAL A 1 246 ? 1.491 25.687 -25.163 1.00 84.69 246 VAL A O 1
ATOM 2014 N N . SER A 1 247 ? 2.741 26.676 -23.588 1.00 86.25 247 SER A N 1
ATOM 2015 C CA . SER A 1 247 ? 2.936 27.938 -24.321 1.00 86.25 247 SER A CA 1
ATOM 2016 C C . SER A 1 247 ? 4.130 27.932 -25.282 1.00 86.25 247 SER A C 1
ATOM 2018 O O . SER A 1 247 ? 4.152 28.708 -26.235 1.00 86.25 247 SER A O 1
ATOM 2020 N N . ARG A 1 248 ? 5.164 27.126 -25.009 1.00 85.19 248 ARG A N 1
ATOM 2021 C CA . ARG A 1 248 ? 6.437 27.068 -25.757 1.00 85.19 248 ARG A CA 1
ATOM 2022 C C . ARG A 1 248 ? 6.978 25.626 -25.845 1.00 85.19 248 ARG A C 1
ATOM 2024 O O . ARG A 1 248 ? 8.117 25.383 -25.441 1.00 85.19 248 ARG A O 1
ATOM 2031 N N . PRO A 1 249 ? 6.207 24.664 -26.387 1.00 83.25 249 PRO A N 1
ATOM 2032 C CA . PRO A 1 249 ? 6.539 23.236 -26.336 1.00 83.25 249 PRO A CA 1
ATOM 2033 C C . PRO A 1 249 ? 7.931 22.900 -26.899 1.00 83.25 249 PRO A C 1
ATOM 2035 O O . PRO A 1 249 ? 8.653 22.107 -26.306 1.00 83.25 249 PRO A O 1
ATOM 2038 N N . GLY A 1 250 ? 8.361 23.556 -27.984 1.00 84.50 250 GLY A N 1
ATOM 2039 C CA . GLY A 1 250 ? 9.658 23.293 -28.625 1.00 84.50 250 GLY A CA 1
ATOM 2040 C C . GLY A 1 250 ? 10.910 23.729 -27.849 1.00 84.50 250 GLY A C 1
ATOM 2041 O O . GLY A 1 250 ? 12.015 23.476 -28.321 1.00 84.50 250 GLY A O 1
ATOM 2042 N N . ARG A 1 251 ? 10.770 24.386 -26.686 1.00 86.06 251 ARG A N 1
ATOM 2043 C CA . ARG A 1 251 ? 11.895 24.765 -25.801 1.00 86.06 251 ARG A CA 1
ATOM 2044 C C . ARG A 1 251 ? 11.864 24.088 -24.435 1.00 86.06 251 ARG A C 1
ATOM 2046 O O . ARG A 1 251 ? 12.749 24.336 -23.618 1.00 86.06 251 ARG A O 1
ATOM 2053 N N . VAL A 1 252 ? 10.857 23.254 -24.184 1.00 88.38 252 VAL A N 1
ATOM 2054 C CA . VAL A 1 252 ? 10.721 22.528 -22.924 1.00 88.38 252 VAL A CA 1
ATOM 2055 C C . VAL A 1 252 ? 11.170 21.092 -23.131 1.00 88.38 252 VAL A C 1
ATOM 2057 O O . VAL A 1 252 ? 10.488 20.302 -23.781 1.00 88.38 252 VAL A O 1
ATOM 2060 N N . VAL A 1 253 ? 12.324 20.757 -22.562 1.00 88.12 253 VAL A N 1
ATOM 2061 C CA . VAL A 1 253 ? 12.867 19.400 -22.568 1.00 88.12 253 VAL A CA 1
ATOM 2062 C C . VAL A 1 253 ? 12.378 18.674 -21.319 1.00 88.12 253 VAL A C 1
ATOM 2064 O O . VAL A 1 253 ? 12.547 19.137 -20.189 1.00 88.12 253 VAL A O 1
ATOM 2067 N N . PHE A 1 254 ? 11.761 17.518 -21.534 1.00 85.88 254 PHE A N 1
ATOM 2068 C CA . PHE A 1 254 ? 11.230 16.637 -20.500 1.00 85.88 254 PHE A CA 1
ATOM 2069 C C . PHE A 1 254 ? 11.594 15.186 -20.812 1.00 85.88 254 PHE A C 1
ATOM 2071 O O . PHE A 1 254 ? 11.932 14.850 -21.944 1.00 85.88 254 PHE A O 1
ATOM 2078 N N . GLU A 1 255 ? 11.553 14.332 -19.788 1.00 80.38 255 GLU A N 1
ATOM 2079 C CA . GLU A 1 255 ? 11.840 12.892 -19.895 1.00 80.38 255 GLU A CA 1
ATOM 2080 C C . GLU A 1 255 ? 13.208 12.534 -20.525 1.00 80.38 255 GLU A C 1
ATOM 2082 O O . GLU A 1 255 ? 13.423 11.392 -20.917 1.00 80.38 255 GLU A O 1
ATOM 2087 N N . ALA A 1 256 ? 14.183 13.455 -20.524 1.00 81.50 256 ALA A N 1
ATOM 2088 C CA . ALA A 1 256 ? 15.529 13.245 -21.079 1.00 81.50 256 ALA A CA 1
ATOM 2089 C C . ALA A 1 256 ?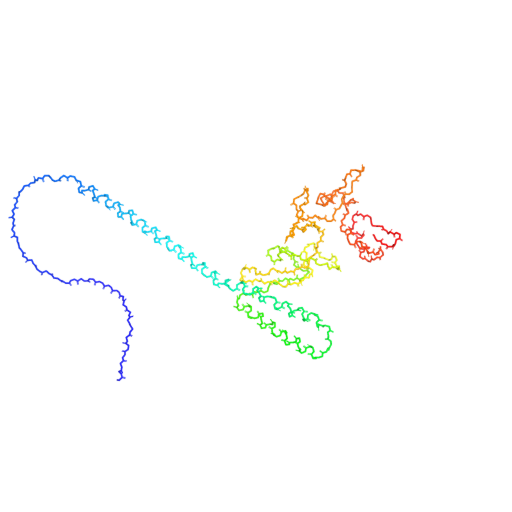 16.230 11.969 -20.565 1.00 81.50 256 ALA A C 1
ATOM 2091 O O . ALA A 1 256 ? 16.989 11.343 -21.299 1.00 81.50 256 ALA A O 1
ATOM 2092 N N . LYS A 1 257 ? 15.909 11.519 -19.340 1.00 77.38 257 LYS A N 1
ATOM 2093 C CA . LYS A 1 257 ? 16.356 10.231 -18.774 1.00 77.38 257 LYS A CA 1
ATOM 2094 C C . LYS A 1 257 ? 16.039 9.008 -19.648 1.00 77.38 257 LYS A C 1
ATOM 2096 O O . LYS A 1 257 ? 16.716 7.999 -19.496 1.00 77.38 257 LYS A O 1
ATOM 2101 N N . ARG A 1 258 ? 15.041 9.083 -20.538 1.00 74.75 258 ARG A N 1
ATOM 2102 C CA . ARG A 1 258 ? 14.735 8.035 -21.527 1.00 74.75 258 ARG A CA 1
ATOM 2103 C C . ARG A 1 258 ? 15.843 7.870 -22.558 1.00 74.75 258 ARG A C 1
ATOM 2105 O O . ARG A 1 258 ? 16.097 6.754 -22.968 1.00 74.75 258 ARG A O 1
ATOM 2112 N N . LEU A 1 259 ? 16.479 8.966 -22.971 1.00 79.81 259 LEU A N 1
ATOM 2113 C CA . LEU A 1 259 ? 17.478 8.976 -24.044 1.00 79.81 259 LEU A CA 1
ATOM 2114 C C . LEU A 1 259 ? 18.879 8.602 -23.535 1.00 79.81 259 LEU A C 1
ATOM 2116 O O . LEU A 1 259 ? 19.688 8.065 -24.287 1.00 79.81 259 LEU A O 1
ATOM 2120 N N . ILE A 1 260 ? 19.157 8.828 -22.244 1.00 81.94 260 ILE A N 1
ATOM 2121 C CA . ILE A 1 260 ? 20.466 8.558 -21.632 1.00 81.94 260 ILE A CA 1
ATOM 2122 C C . ILE A 1 260 ? 20.839 7.073 -21.772 1.00 81.94 260 ILE A C 1
ATOM 2124 O O . ILE A 1 260 ? 20.221 6.193 -21.168 1.00 81.94 260 ILE A O 1
ATOM 2128 N N . GLY A 1 261 ? 21.903 6.813 -22.535 1.00 81.62 261 GLY A N 1
ATOM 2129 C CA . GLY A 1 261 ? 22.421 5.468 -22.799 1.00 81.62 261 GLY A CA 1
ATOM 2130 C C . GLY A 1 261 ? 21.659 4.689 -23.877 1.00 81.62 261 GLY A C 1
ATOM 2131 O O . GLY A 1 261 ? 21.884 3.487 -24.012 1.00 81.62 261 GLY A O 1
ATOM 2132 N N . MET A 1 262 ? 20.767 5.335 -24.635 1.00 83.38 262 MET A N 1
ATOM 2133 C CA . MET A 1 262 ? 20.124 4.739 -25.806 1.00 83.38 262 MET A CA 1
ATOM 2134 C C . MET A 1 262 ? 20.837 5.132 -27.098 1.00 83.38 262 MET A C 1
ATOM 2136 O O . MET A 1 262 ? 21.163 6.298 -27.312 1.00 83.38 262 MET A O 1
ATOM 2140 N N . LYS A 1 263 ? 20.995 4.169 -28.013 1.00 87.75 263 LYS A N 1
ATOM 2141 C CA . LYS A 1 263 ? 21.468 4.456 -29.372 1.00 87.75 263 LYS A CA 1
ATOM 2142 C C . LYS A 1 263 ? 20.382 5.155 -30.181 1.00 87.75 263 LYS A C 1
ATOM 2144 O O . LYS A 1 263 ? 19.226 4.722 -30.152 1.00 87.75 263 LYS A O 1
ATOM 2149 N N . PHE A 1 264 ? 20.761 6.164 -30.963 1.00 87.75 264 PHE A N 1
ATOM 2150 C CA . PHE A 1 264 ? 19.851 6.980 -31.774 1.00 87.75 264 PHE A CA 1
ATOM 2151 C C . PHE A 1 264 ? 18.945 6.136 -32.684 1.00 87.75 264 PHE A C 1
ATOM 2153 O O . PHE A 1 264 ? 17.754 6.407 -32.828 1.00 87.75 264 PHE A O 1
ATOM 2160 N N . ASN A 1 265 ? 19.478 5.045 -33.238 1.00 86.56 265 ASN A N 1
ATOM 2161 C CA . ASN A 1 265 ? 18.767 4.150 -34.155 1.00 86.56 265 ASN A CA 1
ATOM 2162 C C . ASN A 1 265 ? 17.818 3.135 -33.471 1.00 86.56 265 ASN A C 1
ATOM 2164 O O . ASN A 1 265 ? 17.228 2.290 -34.145 1.00 86.56 265 ASN A O 1
ATOM 2168 N N . THR A 1 266 ? 17.636 3.201 -32.146 1.00 88.25 266 THR A N 1
ATOM 2169 C CA . THR A 1 266 ? 16.722 2.307 -31.407 1.00 88.25 266 THR A CA 1
ATOM 2170 C C . THR A 1 266 ? 15.256 2.656 -31.691 1.00 88.25 266 THR A C 1
ATOM 2172 O O . THR A 1 266 ? 14.896 3.831 -31.776 1.00 88.25 266 THR A O 1
ATOM 2175 N N . LYS A 1 267 ? 14.378 1.644 -31.795 1.00 86.25 267 LYS A N 1
ATOM 2176 C CA . LYS A 1 267 ? 12.941 1.831 -32.096 1.00 86.25 267 LYS A CA 1
ATOM 2177 C C . LYS A 1 267 ? 12.261 2.827 -31.151 1.00 86.25 267 LYS A C 1
ATOM 2179 O O . LYS A 1 267 ? 11.579 3.729 -31.621 1.00 86.25 267 LYS A O 1
ATOM 2184 N N . GLU A 1 268 ? 12.513 2.699 -29.851 1.00 82.25 268 GLU A N 1
ATOM 2185 C CA . GLU A 1 268 ? 11.959 3.563 -28.798 1.00 82.25 268 GLU A CA 1
ATOM 2186 C C . GLU A 1 268 ? 12.341 5.039 -28.995 1.00 82.25 268 GLU A C 1
ATOM 2188 O O . GLU A 1 268 ? 11.476 5.911 -28.949 1.00 82.25 268 GLU A O 1
ATOM 2193 N N . VAL A 1 269 ? 13.609 5.329 -29.319 1.00 84.81 269 VAL A N 1
ATOM 2194 C CA . VAL A 1 269 ? 14.080 6.693 -29.621 1.00 84.81 269 VAL A CA 1
ATOM 2195 C C . VAL A 1 269 ? 13.374 7.250 -30.860 1.00 84.81 269 VAL A C 1
ATOM 2197 O O . VAL A 1 269 ? 12.925 8.396 -30.854 1.00 84.81 269 VAL A O 1
ATOM 2200 N N . GLN A 1 270 ? 13.220 6.445 -31.915 1.00 86.25 270 GLN A N 1
ATOM 2201 C CA . GLN A 1 270 ? 12.545 6.872 -33.147 1.00 86.25 270 GLN A CA 1
ATOM 2202 C C . GLN A 1 270 ? 11.018 7.011 -32.992 1.00 86.25 270 GLN A C 1
ATOM 2204 O O . GLN A 1 270 ? 10.400 7.765 -33.746 1.00 86.25 270 GLN A O 1
ATOM 2209 N N . GLU A 1 271 ? 10.390 6.330 -32.031 1.00 85.06 271 GLU A N 1
ATOM 2210 C CA . GLU A 1 271 ? 8.983 6.540 -31.659 1.00 85.06 271 GLU A CA 1
ATOM 2211 C C . GLU A 1 271 ? 8.808 7.786 -30.782 1.00 85.06 271 GLU A C 1
ATOM 2213 O O . GLU A 1 271 ? 7.959 8.631 -31.081 1.00 85.06 271 GLU A O 1
ATOM 2218 N N . PHE A 1 272 ? 9.664 7.972 -29.774 1.00 82.31 272 PHE A N 1
ATOM 2219 C CA . PHE A 1 272 ? 9.666 9.171 -28.935 1.00 82.31 272 PHE A CA 1
ATOM 2220 C C . PHE A 1 272 ? 9.912 10.435 -29.773 1.00 82.31 272 PHE A C 1
ATOM 2222 O O . PHE A 1 272 ? 9.171 11.408 -29.649 1.00 82.31 272 PHE A O 1
ATOM 2229 N N . ARG A 1 273 ? 10.841 10.390 -30.738 1.00 85.56 273 ARG A N 1
ATOM 2230 C CA . ARG A 1 273 ? 11.129 11.472 -31.700 1.00 85.56 273 ARG A CA 1
ATOM 2231 C C . ARG A 1 273 ? 9.926 11.918 -32.545 1.00 85.56 273 ARG A C 1
ATOM 2233 O O . ARG A 1 273 ? 9.917 13.057 -33.000 1.00 85.56 273 ARG A O 1
ATOM 2240 N N . LYS A 1 274 ? 8.921 11.061 -32.772 1.00 85.75 274 LYS A N 1
ATOM 2241 C CA . LYS A 1 274 ? 7.681 11.437 -33.490 1.00 85.75 274 LYS A CA 1
ATOM 2242 C C . LYS A 1 274 ? 6.693 12.201 -32.607 1.00 85.75 274 LYS A C 1
ATOM 2244 O O . LYS A 1 274 ? 5.840 12.906 -33.134 1.00 85.75 274 LYS A O 1
ATOM 2249 N N . THR A 1 275 ? 6.793 12.022 -31.292 1.00 82.88 275 THR A N 1
ATOM 2250 C CA . THR A 1 275 ? 5.853 12.558 -30.295 1.00 82.88 275 THR A CA 1
ATOM 2251 C C . THR A 1 275 ? 6.440 13.758 -29.541 1.00 82.88 275 THR A C 1
ATOM 2253 O O . THR A 1 275 ? 5.702 14.622 -29.073 1.00 82.88 275 THR A O 1
ATOM 2256 N N . ALA A 1 276 ? 7.769 13.830 -29.425 1.00 84.94 276 ALA A N 1
ATOM 2257 C CA . ALA A 1 276 ? 8.479 14.904 -28.747 1.00 84.94 276 ALA A CA 1
ATOM 2258 C C . ALA A 1 276 ? 8.341 16.244 -29.503 1.00 84.94 276 ALA A C 1
ATOM 2260 O O . ALA A 1 276 ? 8.527 16.286 -30.720 1.00 84.94 276 ALA A O 1
ATOM 2261 N N . PRO A 1 277 ? 8.080 17.365 -28.804 1.00 85.12 277 PRO A N 1
ATOM 2262 C CA . PRO A 1 277 ? 7.974 18.682 -29.433 1.00 85.12 277 PRO A CA 1
ATOM 2263 C C . PRO A 1 277 ? 9.332 19.328 -29.760 1.00 85.12 277 PRO A C 1
ATOM 2265 O O . PRO A 1 277 ? 9.370 20.396 -30.371 1.00 85.12 277 PRO A O 1
ATOM 2268 N N . PHE A 1 278 ? 10.438 18.712 -29.337 1.00 86.88 278 PHE A N 1
ATOM 2269 C CA . PHE A 1 278 ? 11.810 19.175 -29.543 1.00 86.88 278 PHE A CA 1
ATOM 2270 C C . PHE A 1 278 ? 12.599 18.202 -30.432 1.00 86.88 278 PHE A C 1
ATOM 2272 O O . PHE A 1 278 ? 12.283 17.016 -30.538 1.00 86.88 278 PHE A O 1
ATOM 2279 N N . LYS A 1 279 ? 13.650 18.706 -31.087 1.00 87.75 279 LYS A N 1
ATOM 2280 C CA . LYS A 1 279 ? 14.476 17.916 -32.008 1.00 87.75 279 LYS A CA 1
ATOM 2281 C C . LYS A 1 279 ? 15.510 17.085 -31.242 1.00 87.75 279 LYS A C 1
ATOM 2283 O O . LYS A 1 279 ? 16.350 17.643 -30.547 1.00 87.75 279 LYS A O 1
ATOM 2288 N N . ILE A 1 280 ? 15.482 15.773 -31.456 1.00 88.25 280 ILE A N 1
ATOM 2289 C CA . ILE A 1 280 ? 16.509 14.816 -31.017 1.00 88.25 280 ILE A CA 1
ATOM 2290 C C . ILE A 1 280 ? 17.509 14.625 -32.171 1.00 88.25 280 ILE A C 1
ATOM 2292 O O . ILE A 1 280 ? 17.093 14.562 -33.336 1.00 88.25 280 ILE A O 1
ATOM 2296 N N . ILE A 1 281 ? 18.808 14.580 -31.866 1.00 90.31 281 ILE A N 1
ATOM 2297 C CA . ILE A 1 281 ? 19.912 14.500 -32.838 1.00 90.31 281 ILE A CA 1
ATOM 2298 C C . ILE A 1 281 ? 20.910 13.417 -32.425 1.00 90.31 281 ILE A C 1
ATOM 2300 O O . ILE A 1 281 ? 21.093 13.176 -31.243 1.00 90.31 281 ILE A O 1
ATOM 2304 N N . GLU A 1 282 ? 21.554 12.776 -33.396 1.00 90.88 282 GLU A N 1
ATOM 2305 C CA . GLU A 1 282 ? 22.573 11.757 -33.129 1.00 90.88 282 GLU A CA 1
ATOM 2306 C C . GLU A 1 282 ? 23.883 12.411 -32.664 1.00 90.88 282 GLU A C 1
ATOM 2308 O O . GLU A 1 282 ? 24.386 13.333 -33.312 1.00 90.88 282 GLU A O 1
ATOM 2313 N N . HIS A 1 283 ? 24.435 11.937 -31.546 1.00 88.38 283 HIS A N 1
ATOM 2314 C CA . HIS A 1 283 ? 25.777 12.295 -31.087 1.00 88.38 283 HIS A CA 1
ATOM 2315 C C . HIS A 1 283 ? 26.842 11.525 -31.883 1.00 88.38 283 HIS A C 1
ATOM 2317 O O . HIS A 1 283 ? 26.592 10.422 -32.362 1.00 88.38 283 HIS A O 1
ATOM 2323 N N . GLU A 1 284 ? 28.082 12.020 -31.908 1.00 88.56 284 GLU A N 1
ATOM 2324 C CA . GLU A 1 284 ? 29.251 11.370 -32.538 1.00 88.56 284 GLU A CA 1
ATOM 2325 C C . GLU A 1 284 ? 29.493 9.906 -32.095 1.00 88.56 284 GLU A C 1
ATOM 2327 O O . GLU A 1 284 ? 30.134 9.139 -32.806 1.00 88.56 284 GLU A O 1
ATOM 2332 N N . ASN A 1 285 ? 28.937 9.494 -30.947 1.00 83.75 285 ASN A N 1
ATOM 2333 C CA . ASN A 1 285 ? 29.048 8.138 -30.393 1.00 83.75 285 ASN A CA 1
ATOM 2334 C C . ASN A 1 285 ? 27.857 7.224 -30.777 1.00 83.75 285 ASN A C 1
ATOM 2336 O O . ASN A 1 285 ? 27.739 6.104 -30.266 1.00 83.75 285 ASN A O 1
ATOM 2340 N N . GLY A 1 286 ? 26.941 7.696 -31.631 1.00 81.81 286 GLY A N 1
ATOM 2341 C CA . GLY A 1 286 ? 25.698 7.013 -32.017 1.00 81.81 286 GLY A CA 1
ATOM 2342 C C . GLY A 1 286 ? 24.600 7.018 -30.944 1.00 81.81 286 GLY A C 1
ATOM 2343 O O . GLY A 1 286 ? 23.636 6.258 -31.053 1.00 81.81 286 GLY A O 1
ATOM 2344 N N . ASP A 1 287 ? 24.760 7.817 -29.886 1.00 86.50 287 ASP A N 1
ATOM 2345 C CA . ASP A 1 287 ? 23.765 8.010 -28.820 1.00 86.50 287 ASP A CA 1
ATOM 2346 C C . ASP A 1 287 ? 22.744 9.104 -29.197 1.00 86.50 287 ASP A C 1
ATOM 2348 O O . ASP A 1 287 ? 22.984 9.886 -30.122 1.00 86.50 287 ASP A O 1
ATOM 2352 N N . ALA A 1 288 ? 21.590 9.101 -28.521 1.00 77.56 288 ALA A N 1
ATOM 2353 C CA . ALA A 1 288 ? 20.434 9.973 -28.779 1.00 77.56 288 ALA A CA 1
ATOM 2354 C C . ALA A 1 288 ? 20.412 11.294 -27.982 1.00 77.56 288 ALA A C 1
ATOM 2356 O O . ALA A 1 288 ? 21.045 11.348 -26.904 1.00 77.56 288 ALA A O 1
#

Organism: NCBI:txid1117311

Foldseek 3Di:
DDDDDDDDDDDDYDDDDDDDDDDDDDDDDDDDDDDDDDVVVVVVVVVVVVVVVVVVVVVVVVVVVVVVVVVVVVVVVCVLCVCLVVVLVVLVVLLVLVVVLVVCVPPPDPVSVVVNVVSVVVSVVVQVVCVVSQKDWDDDDAQPDFDDCQQAHDDAPADDDPDDPPGDFRGFHDFPGIWMARHPGTSGHTHTHTHDQKDWDWDDDPPDIGTDQDPPPRDRIFGQKWFDDPPPDDIDGGPVLVVCCVVPVQRMDGPCVVQVPDFCPDPVNVVVCVVRSYHDDADPVRGD

InterPro domains:
  IPR000740 GrpE nucleotide exchange factor [MF_01151] (5-196)
  IPR000740 GrpE nucleotide exchange factor [PF01025] (27-194)
  IPR000740 GrpE nucleotide exchange factor [PR00773] (58-74)
  IPR000740 GrpE nucleotide exchange factor [PR00773] (86-101)
  IPR000740 GrpE nucleotide exchange factor [PR00773] (175-194)
  IPR000740 GrpE nucleotide exchange factor [PTHR21237] (7-194)
  IPR000740 GrpE nucleotide exchange factor [cd00446] (51-194)
  IPR009012 GrpE nucleotide exchange factor, head [G3DSA:2.30.22.10] (134-192)
  IPR009012 GrpE nucleotide exchange factor, head [SSF51064] (144-196)
  IPR013805 GrpE nucleotide exchange factor, coiled-coil [G3DSA:3.90.20.20] (2-132)
  IPR013805 GrpE nucleotide exchange factor, coiled-coil [SSF58014] (40-134)
  IPR043129 ATPase, nucleotide binding domain [SSF53067] (196-287)

Secondary structure (DSSP, 8-state):
------------------------------------TTHHHHHHHHHHHHHHHHHHHHHHHHHHHHHHHHHHHHHHHHHHHTTHHHHHHHTHHHHHHHHHHHHGGG---HHHHHHHHHHHHHHHHHHHHHHHTTEEE----TTTPBP-HHHH-S----------TTS-TTBEEEEEE--EEETTEEEEPPEEEE---EE--EEEETTEEEEPPPTTT--S-EESEEEPPSTTPPPEETHHHHHHHHH-GGGEEE-GGGTTT-BTTSHHHHHHHHH-SS-----TTSB-

pLDDT: mean 72.95, std 20.24, range [22.77, 95.56]

Sequence (288 aa):
MDKKNEKENFSQKKSDETETPKTENKDSQANPTELKTPEKENIVELKKEIENLKDKNLRLLAEMDNQRKIHFREMIEKTKYSNEKLIRQFLFFPDNYEKAMQISQHDTDPKIRNFLVGFQMILDEFRNVLKMYGVEEIKVTPLKDIYDEKLHGKTLKVEEIKENDKYPEGTILQISQKGYKIYERVLRPVQIKIRTTNSCVAVFEGAGVKVILNNESGKNTTPSVVSFRENGEKDIVGESAKNQAVSRPGRVVFEAKRLIGMKFNTKEVQEFRKTAPFKIIEHENGDA

Radius of gyration: 40.11 Å; chains: 1; bounding box: 92×77×109 Å